Protein AF-A0A497QLQ7-F1 (afdb_monomer_lite)

Foldseek 3Di:
DPPDPCVQWDFAFPCLVVVLVLLVVLLVLLVVVLVVLVVVCVQPVDPLSVLLSQLSVLQNQLSVLCNQQSVCNVVVRTRDDSVFQSNLSSLLSNLVSLLSNVVSLCSVLVDDPVVSVVLVVLSVVLSCLSRPPLLGPIGRPDDPDPDPSVLVSLVSSLVSQLVSLVVSLVSLVVVLVVDPQPLLNQLSQLQSQLSVLSNLLSVLVVVQSVCVVVPVDPDGDPSNVSSSVSSVSNSRSNCRNVDGDPVSVVVSLVVVVVVVVVVVVVVVVVVVVVVVVVVVPPDDDPDDDDDDDDDDDDDPPFDFDWDWDADPSPRFIDTDTDGLCQQCVQPVDQPDWDWDWDDQPPGHRFIKIFTAHNVRDTDDIGGPPPPDPD

Sequence (374 aa):
MGFLNYSVYEPIEKEIPVVIILYCLIIIQVLLLTLFLIFRWRNRRVLAIRYLSWSFCSYVLAFSCFLVSALEGLVTGYKMQIYRYFMGFGYFFFILGHILFILFSKEIFSLEWKNVQIYIIIGGIVSISVVLPQNYYGVPTGSEGPDNIRFYSSLAMLIFSLFLFGRIALRTFQVYRKMTLKYARYGFLGFFIGEIAMIFVFLFILADFLYWEFNLLSGYTIFYYFAVISGIVSIGGFFLGIYVPPKLQAQEFRKLAEKMLVEEKKDEMISVQNRVESVDKKNLPLFNSRSIGLSPLPKTTGEKPAILIQCPSCLNHLYYEIPKSLIQARAQNQKDLVSIKIPVGLICNHSFLVYLDRNFSIRSYSMIDLENKG

Structure (mmCIF, N/CA/C/O backbone):
data_AF-A0A497QLQ7-F1
#
_entry.id   AF-A0A497QLQ7-F1
#
loop_
_atom_site.group_PDB
_atom_site.id
_atom_site.type_symbol
_atom_site.label_atom_id
_atom_site.label_alt_id
_atom_site.label_comp_id
_atom_site.label_asym_id
_atom_site.label_entity_id
_atom_site.label_seq_id
_atom_site.pdbx_PDB_ins_code
_atom_site.Cartn_x
_atom_site.Cartn_y
_atom_site.Cartn_z
_atom_site.occupancy
_atom_site.B_iso_or_equiv
_atom_site.auth_seq_id
_atom_site.auth_comp_id
_atom_site.auth_asym_id
_atom_site.auth_atom_id
_atom_site.pdbx_PDB_model_num
ATOM 1 N N . MET A 1 1 ? 41.266 0.210 -22.588 1.00 44.53 1 MET A N 1
ATOM 2 C CA . MET A 1 1 ? 39.821 0.276 -22.286 1.00 44.53 1 MET A CA 1
ATOM 3 C C . MET A 1 1 ? 39.089 0.001 -23.585 1.00 44.53 1 MET A C 1
ATOM 5 O O . MET A 1 1 ? 39.162 0.833 -24.477 1.00 44.53 1 MET A O 1
ATOM 9 N N . GLY A 1 2 ? 38.520 -1.196 -23.752 1.00 46.47 2 GLY A N 1
ATOM 10 C CA . GLY A 1 2 ? 37.714 -1.497 -24.936 1.00 46.47 2 GLY A CA 1
ATOM 11 C C . GLY A 1 2 ? 36.498 -0.577 -24.951 1.00 46.47 2 GLY A C 1
ATOM 12 O O . GLY A 1 2 ? 35.810 -0.470 -23.937 1.00 46.47 2 GLY A O 1
ATOM 13 N N . PHE A 1 3 ? 36.278 0.132 -26.055 1.00 52.38 3 PHE A N 1
ATOM 14 C CA . PHE A 1 3 ? 35.088 0.952 -26.233 1.00 52.38 3 PHE A CA 1
ATOM 15 C C . PHE A 1 3 ? 33.867 0.031 -26.155 1.00 52.38 3 PHE A C 1
ATOM 17 O O . PHE A 1 3 ? 33.732 -0.891 -26.958 1.00 52.38 3 PHE A O 1
ATOM 24 N N . LEU A 1 4 ? 33.012 0.241 -25.152 1.00 59.34 4 LEU A N 1
ATOM 25 C CA . LEU A 1 4 ? 31.699 -0.395 -25.095 1.00 59.34 4 LEU A CA 1
ATOM 26 C C . LEU A 1 4 ? 30.979 -0.079 -26.411 1.00 59.34 4 LEU A C 1
ATOM 28 O O . LEU A 1 4 ? 30.891 1.081 -26.809 1.00 59.34 4 LEU A O 1
ATOM 32 N N . ASN A 1 5 ? 30.521 -1.110 -27.117 1.00 66.38 5 ASN A N 1
ATOM 33 C CA . ASN A 1 5 ? 29.844 -0.941 -28.396 1.00 66.38 5 ASN A CA 1
ATOM 34 C C . ASN A 1 5 ? 28.397 -0.491 -28.119 1.00 66.38 5 ASN A C 1
ATOM 36 O O . ASN A 1 5 ? 27.495 -1.311 -27.964 1.00 66.38 5 ASN A O 1
ATOM 40 N N . TYR A 1 6 ? 28.198 0.821 -27.960 1.00 61.75 6 TYR A N 1
ATOM 41 C CA . TYR A 1 6 ? 26.916 1.430 -27.574 1.00 61.75 6 TYR A CA 1
ATOM 42 C C . TYR A 1 6 ? 25.784 1.200 -28.591 1.00 61.75 6 TYR A C 1
ATOM 44 O O . TYR A 1 6 ? 24.620 1.334 -28.235 1.00 61.75 6 TYR A O 1
ATOM 52 N N . SER A 1 7 ? 26.099 0.792 -29.825 1.00 65.00 7 SER A N 1
ATOM 53 C CA . SER A 1 7 ? 25.131 0.508 -30.899 1.00 65.00 7 SER A CA 1
ATOM 54 C C . SER A 1 7 ? 24.163 -0.648 -30.608 1.00 65.00 7 SER A C 1
ATOM 56 O O . SER A 1 7 ? 23.192 -0.838 -31.339 1.00 65.00 7 SER A O 1
ATOM 58 N N . VAL A 1 8 ? 24.419 -1.424 -29.552 1.00 76.00 8 VAL A N 1
ATOM 59 C CA . VAL A 1 8 ? 23.583 -2.560 -29.140 1.00 76.00 8 VAL A CA 1
ATOM 60 C C . VAL A 1 8 ? 22.424 -2.133 -28.230 1.00 76.00 8 VAL A C 1
ATOM 62 O O . VAL A 1 8 ? 21.459 -2.882 -28.105 1.00 76.00 8 VAL A O 1
ATOM 65 N N . TYR A 1 9 ? 22.497 -0.949 -27.609 1.00 79.75 9 TYR A N 1
ATOM 66 C CA . TYR A 1 9 ? 21.553 -0.519 -26.576 1.00 79.75 9 TYR A CA 1
ATOM 67 C C . TYR A 1 9 ? 20.511 0.474 -27.089 1.00 79.75 9 TYR A C 1
ATOM 69 O O . TYR A 1 9 ? 20.787 1.337 -27.922 1.00 79.75 9 TYR A O 1
ATOM 77 N N . GLU A 1 10 ? 19.307 0.384 -26.527 1.00 82.38 10 GLU A N 1
ATOM 78 C CA . GLU A 1 10 ? 18.211 1.304 -26.818 1.00 82.38 10 GLU A CA 1
ATOM 79 C C . GLU A 1 10 ? 18.478 2.692 -26.198 1.00 82.38 10 GLU A C 1
ATOM 81 O O . GLU A 1 10 ? 18.845 2.767 -25.016 1.00 82.38 10 GLU A O 1
ATOM 86 N N . PRO A 1 11 ? 18.308 3.791 -26.958 1.00 87.19 11 PRO A N 1
ATOM 87 C CA . PRO A 1 11 ? 18.473 5.138 -26.429 1.00 87.19 11 PRO A CA 1
ATOM 88 C C . PRO A 1 11 ? 17.396 5.459 -25.391 1.00 87.19 11 PRO A C 1
ATOM 90 O O . PRO A 1 11 ? 16.276 4.946 -25.432 1.00 87.19 11 PRO A O 1
ATOM 93 N N . ILE A 1 12 ? 17.747 6.331 -24.455 1.00 89.69 12 ILE A N 1
ATOM 94 C CA . ILE A 1 12 ? 16.846 6.756 -23.392 1.00 89.69 12 ILE A CA 1
ATOM 95 C C . ILE A 1 12 ? 15.821 7.792 -23.886 1.00 89.69 12 ILE A C 1
ATOM 97 O O . ILE A 1 12 ? 16.112 8.606 -24.766 1.00 89.69 12 ILE A O 1
ATOM 101 N N . GLU A 1 13 ? 14.619 7.788 -23.311 1.00 89.88 13 GLU A N 1
ATOM 102 C CA . GLU A 1 13 ? 13.568 8.753 -23.638 1.00 89.88 13 GLU A CA 1
ATOM 103 C C . GLU A 1 13 ? 13.927 10.186 -23.198 1.00 89.88 13 GLU A C 1
ATOM 105 O O . GLU A 1 13 ? 14.600 10.409 -22.187 1.00 89.88 13 GLU A O 1
ATOM 110 N N . LYS A 1 14 ? 13.432 11.197 -23.925 1.00 92.19 14 LYS A N 1
ATOM 111 C CA . LYS A 1 14 ? 13.738 12.614 -23.639 1.00 92.19 14 LYS A CA 1
ATOM 112 C C . LYS A 1 14 ? 13.127 13.097 -22.322 1.00 92.19 14 LYS A C 1
ATOM 114 O O . LYS A 1 14 ? 13.610 14.059 -21.732 1.00 92.19 14 LYS A O 1
ATOM 119 N N . GLU A 1 15 ? 12.076 12.435 -21.851 1.00 93.56 15 GLU A N 1
ATOM 120 C CA . GLU A 1 15 ? 11.290 12.815 -20.678 1.00 93.56 15 GLU A CA 1
ATOM 121 C C . GLU A 1 15 ? 11.879 12.291 -19.353 1.00 93.56 15 GLU A C 1
ATOM 123 O O . GLU A 1 15 ? 11.390 12.642 -18.275 1.00 93.56 15 GLU A O 1
ATOM 128 N N . ILE A 1 16 ? 12.957 11.498 -19.395 1.00 93.38 16 ILE A N 1
ATOM 129 C CA . ILE A 1 16 ? 13.604 10.908 -18.208 1.00 93.38 16 ILE A CA 1
ATOM 130 C C . ILE A 1 16 ? 13.963 11.913 -17.105 1.00 93.38 16 ILE A C 1
ATOM 132 O O . ILE A 1 16 ? 13.715 11.594 -15.938 1.00 93.38 16 ILE A O 1
ATOM 136 N N . PRO A 1 17 ? 14.476 13.128 -17.392 1.00 96.00 17 PRO A N 1
ATOM 137 C CA . PRO A 1 17 ? 14.731 14.116 -16.344 1.00 96.00 17 PRO A CA 1
ATOM 138 C C . PRO A 1 17 ? 13.483 14.446 -15.514 1.00 96.00 17 PRO A C 1
ATOM 140 O O . PRO A 1 17 ? 13.565 14.583 -14.294 1.00 96.00 17 PRO A O 1
ATOM 143 N N . VAL A 1 18 ? 12.311 14.519 -16.155 1.00 95.19 18 VAL A N 1
ATOM 144 C CA . VAL A 1 18 ? 11.037 14.777 -15.469 1.00 95.19 18 VAL A CA 1
ATOM 145 C C . VAL A 1 18 ? 10.644 13.566 -14.626 1.00 95.19 18 VAL A C 1
ATOM 147 O O . VAL A 1 18 ? 10.274 13.721 -13.464 1.00 95.19 18 VAL A O 1
ATOM 150 N N . VAL A 1 19 ? 10.785 12.355 -15.170 1.00 94.44 19 VAL A N 1
ATOM 151 C CA . VAL A 1 19 ? 10.499 11.098 -14.459 1.00 94.44 19 VAL A CA 1
ATOM 152 C C . VAL A 1 19 ? 11.346 10.957 -13.189 1.00 94.44 19 VAL A C 1
ATOM 154 O O . VAL A 1 19 ? 10.814 10.589 -12.143 1.00 94.44 19 VAL A O 1
ATOM 157 N N . ILE A 1 20 ? 12.629 11.323 -13.238 1.00 96.88 20 ILE A N 1
ATOM 158 C CA . ILE A 1 20 ? 13.532 11.322 -12.075 1.00 96.88 20 ILE A CA 1
ATOM 159 C C . ILE A 1 20 ? 13.014 12.246 -10.967 1.00 96.88 20 ILE A C 1
ATOM 161 O O . ILE A 1 20 ? 12.950 11.836 -9.807 1.00 96.88 20 ILE A O 1
ATOM 165 N N . ILE A 1 21 ? 12.599 13.471 -11.310 1.00 97.44 21 ILE A N 1
ATOM 166 C CA . ILE A 1 21 ? 12.037 14.424 -10.338 1.00 97.44 21 ILE A CA 1
ATOM 167 C C . ILE A 1 21 ? 10.778 13.839 -9.684 1.00 97.44 21 ILE A C 1
ATOM 169 O O . ILE A 1 21 ? 10.620 13.914 -8.462 1.00 97.44 21 ILE A O 1
ATOM 173 N N . LEU A 1 22 ? 9.904 13.217 -10.480 1.00 96.19 22 LEU A N 1
ATOM 174 C CA . LEU A 1 22 ? 8.683 12.585 -9.981 1.00 96.19 22 LEU A CA 1
ATOM 175 C C . LEU A 1 22 ? 8.989 11.396 -9.058 1.00 96.19 22 LEU A C 1
ATOM 177 O O . LEU A 1 22 ? 8.372 11.285 -7.999 1.00 96.19 22 LEU A O 1
ATOM 181 N N . TYR A 1 23 ? 9.973 10.553 -9.387 1.00 96.56 23 TYR A N 1
ATOM 182 C CA . TYR A 1 23 ? 10.402 9.471 -8.497 1.00 96.56 23 TYR A CA 1
ATOM 183 C C . TYR A 1 23 ? 10.969 9.991 -7.181 1.00 96.56 23 TYR A C 1
ATOM 185 O O . TYR A 1 23 ? 10.574 9.492 -6.129 1.00 96.56 23 TYR A O 1
ATOM 193 N N . CYS A 1 24 ? 11.817 11.021 -7.199 1.00 97.75 24 CYS A N 1
ATOM 194 C CA . CYS A 1 24 ? 12.311 11.646 -5.971 1.00 97.75 24 CYS A CA 1
ATOM 195 C C . CYS A 1 24 ? 11.158 12.142 -5.085 1.00 97.75 24 CYS A C 1
ATOM 197 O O . CYS A 1 24 ? 11.140 11.876 -3.882 1.00 97.75 24 CYS A O 1
ATOM 199 N N . LEU A 1 25 ? 10.164 12.810 -5.679 1.00 97.19 25 LEU A N 1
ATOM 200 C CA . LEU A 1 25 ? 8.988 13.297 -4.960 1.00 97.19 25 LEU A CA 1
ATOM 201 C C . LEU A 1 25 ? 8.187 12.145 -4.328 1.00 97.19 25 LEU A C 1
ATOM 203 O O . LEU A 1 25 ? 7.841 12.218 -3.147 1.00 97.19 25 LEU A O 1
ATOM 207 N N . ILE A 1 26 ? 7.917 11.080 -5.090 1.00 97.06 26 ILE A N 1
ATOM 208 C CA . ILE A 1 26 ? 7.196 9.899 -4.598 1.00 97.06 26 ILE A CA 1
ATOM 209 C C . ILE A 1 26 ? 7.988 9.221 -3.474 1.00 97.06 26 ILE A C 1
ATOM 211 O O . ILE A 1 26 ? 7.421 8.954 -2.417 1.00 97.06 26 ILE A O 1
ATOM 215 N N . ILE A 1 27 ? 9.294 8.994 -3.650 1.00 98.06 27 ILE A N 1
ATOM 216 C CA . ILE A 1 27 ? 10.158 8.363 -2.639 1.00 98.06 27 ILE A CA 1
ATOM 217 C C . ILE A 1 27 ? 10.101 9.138 -1.326 1.00 98.06 27 ILE A C 1
ATOM 219 O O . ILE A 1 27 ? 9.895 8.526 -0.282 1.00 98.06 27 ILE A O 1
ATOM 223 N N . ILE A 1 28 ? 10.225 10.469 -1.362 1.00 97.81 28 ILE A N 1
ATOM 224 C CA . ILE A 1 28 ? 10.156 11.305 -0.156 1.00 97.81 28 ILE A CA 1
ATOM 225 C C . ILE A 1 28 ? 8.812 11.111 0.557 1.00 97.81 28 ILE A C 1
ATOM 227 O O . ILE A 1 28 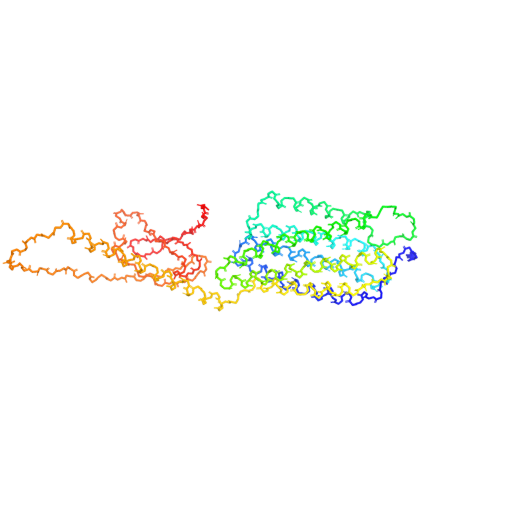? 8.782 10.882 1.767 1.00 97.81 28 ILE A O 1
ATOM 231 N N . GLN A 1 29 ? 7.695 11.152 -0.173 1.00 97.25 29 GLN A N 1
ATOM 232 C CA . GLN A 1 29 ? 6.363 10.999 0.419 1.00 97.25 29 GLN A CA 1
ATOM 233 C C . GLN A 1 29 ? 6.143 9.600 1.015 1.00 97.25 29 GLN A C 1
ATOM 235 O O . GLN A 1 29 ? 5.690 9.473 2.157 1.00 97.25 29 GLN A O 1
ATOM 240 N N . VAL A 1 30 ? 6.501 8.546 0.275 1.00 98.00 30 VAL A N 1
ATOM 241 C CA . VAL A 1 30 ? 6.388 7.151 0.728 1.00 98.00 30 VAL A CA 1
ATOM 242 C C . VAL A 1 30 ? 7.310 6.904 1.926 1.00 98.00 30 VAL A C 1
ATOM 244 O O . VAL A 1 30 ? 6.905 6.242 2.884 1.00 98.00 30 VAL A O 1
ATOM 247 N N . LEU A 1 31 ? 8.515 7.481 1.940 1.00 98.19 31 LEU A N 1
ATOM 248 C CA . LEU A 1 31 ? 9.458 7.380 3.053 1.00 98.19 31 LEU A CA 1
ATOM 249 C C . LEU A 1 31 ? 8.912 8.038 4.325 1.00 98.19 31 LEU A C 1
ATOM 251 O O . LEU A 1 31 ? 8.941 7.418 5.388 1.00 98.19 31 LEU A O 1
ATOM 255 N N . LEU A 1 32 ? 8.362 9.252 4.228 1.00 97.56 32 LEU A N 1
ATOM 256 C CA . LEU A 1 32 ? 7.744 9.938 5.367 1.00 97.56 32 LEU A CA 1
ATOM 257 C C . LEU A 1 32 ? 6.592 9.116 5.963 1.00 97.56 32 LEU A C 1
ATOM 259 O O . LEU A 1 32 ? 6.523 8.937 7.183 1.00 97.56 32 LEU A O 1
ATOM 263 N N . LEU A 1 33 ? 5.726 8.557 5.112 1.00 97.12 33 LEU A N 1
ATOM 264 C CA . LEU A 1 33 ? 4.643 7.675 5.549 1.00 97.12 33 LEU A CA 1
ATOM 265 C C . LEU A 1 33 ? 5.179 6.381 6.188 1.00 97.12 33 LEU A C 1
ATOM 267 O O . LEU A 1 33 ? 4.674 5.955 7.229 1.00 97.12 33 LEU A O 1
ATOM 271 N N . THR A 1 34 ? 6.238 5.794 5.625 1.00 98.19 34 THR A N 1
ATOM 272 C CA . THR A 1 34 ? 6.910 4.602 6.170 1.00 98.19 34 THR A CA 1
ATOM 273 C C . THR A 1 34 ? 7.461 4.864 7.571 1.00 98.19 34 THR A C 1
ATOM 275 O O . THR A 1 34 ? 7.188 4.100 8.497 1.00 98.19 34 THR A O 1
ATOM 278 N N . LEU A 1 35 ? 8.192 5.966 7.766 1.00 97.94 35 LEU A N 1
ATOM 279 C CA . LEU A 1 35 ? 8.756 6.341 9.067 1.00 97.94 35 LEU A CA 1
ATOM 280 C C . LEU A 1 35 ? 7.658 6.580 10.110 1.00 97.94 35 LEU A C 1
ATOM 282 O O . LEU A 1 35 ? 7.753 6.094 11.241 1.00 97.94 35 LEU A O 1
ATOM 286 N N . PHE A 1 36 ? 6.582 7.266 9.717 1.00 97.06 36 PHE A N 1
ATOM 287 C CA . PHE A 1 36 ? 5.415 7.473 10.570 1.00 97.06 36 PHE A CA 1
ATOM 288 C C . PHE A 1 36 ? 4.776 6.145 11.008 1.00 97.06 36 PHE A C 1
ATOM 290 O O . PHE A 1 36 ? 4.466 5.951 12.189 1.00 97.06 36 PHE A O 1
ATOM 297 N N . LEU A 1 37 ? 4.616 5.203 10.076 1.00 96.69 37 LEU A N 1
ATOM 298 C CA . LEU A 1 37 ? 4.075 3.871 10.336 1.00 96.69 37 LEU A CA 1
ATOM 299 C C . LEU A 1 37 ? 4.980 3.034 11.250 1.00 96.69 37 LEU A C 1
ATOM 301 O O . LEU A 1 37 ? 4.483 2.421 12.199 1.00 96.69 37 LEU A O 1
ATOM 305 N N . ILE A 1 38 ? 6.300 3.069 11.045 1.00 97.88 38 ILE A N 1
ATOM 306 C CA . ILE A 1 38 ? 7.281 2.383 11.900 1.00 97.88 38 ILE A CA 1
ATOM 307 C C . ILE A 1 38 ? 7.231 2.929 13.329 1.00 97.88 38 ILE A C 1
ATOM 309 O O . ILE A 1 38 ? 7.158 2.147 14.280 1.00 97.88 38 ILE A O 1
ATOM 313 N N . PHE A 1 39 ? 7.207 4.254 13.503 1.00 96.94 39 PHE A N 1
ATOM 314 C CA . PHE A 1 39 ? 7.094 4.871 14.827 1.00 96.94 39 PHE A CA 1
ATOM 315 C C . PHE A 1 39 ? 5.793 4.457 15.527 1.00 96.94 39 PHE A C 1
ATOM 317 O O . PHE A 1 39 ? 5.782 4.069 16.699 1.00 96.94 39 PHE A O 1
ATOM 324 N N . ARG A 1 40 ? 4.680 4.460 14.788 1.00 93.38 40 ARG A N 1
ATOM 325 C CA . ARG A 1 40 ? 3.380 4.038 15.314 1.00 93.38 40 ARG A CA 1
ATOM 326 C C . ARG A 1 40 ? 3.356 2.555 15.681 1.00 93.38 40 ARG A C 1
ATOM 328 O O . ARG A 1 40 ? 2.771 2.199 16.706 1.00 93.38 40 ARG A O 1
ATOM 335 N N . TRP A 1 41 ? 3.986 1.700 14.878 1.00 96.06 41 TRP A N 1
ATOM 336 C CA . TRP A 1 41 ? 4.139 0.282 15.185 1.00 96.06 41 TRP A CA 1
ATOM 337 C C . TRP A 1 41 ? 4.971 0.076 16.450 1.00 96.06 41 TRP A C 1
ATOM 339 O O . TRP A 1 41 ? 4.531 -0.655 17.333 1.00 96.06 41 TRP A O 1
ATOM 349 N N . ARG A 1 42 ? 6.107 0.770 16.597 1.00 96.88 42 ARG A N 1
ATOM 350 C CA . ARG A 1 42 ? 6.956 0.685 17.796 1.00 96.88 42 ARG A CA 1
ATOM 351 C C . ARG A 1 42 ? 6.176 0.991 19.078 1.00 96.88 42 ARG A C 1
ATOM 353 O O . ARG A 1 42 ? 6.358 0.296 20.074 1.00 96.88 42 ARG A O 1
ATOM 360 N N . ASN A 1 43 ? 5.277 1.975 19.029 1.00 91.56 43 ASN A N 1
ATOM 361 C CA . ASN A 1 43 ? 4.478 2.383 20.185 1.00 91.56 43 ASN A CA 1
ATOM 362 C C . ASN A 1 43 ? 3.316 1.432 20.499 1.00 91.56 43 ASN A C 1
ATOM 364 O O . ASN A 1 43 ? 2.973 1.260 21.662 1.00 91.56 43 ASN A O 1
ATOM 368 N N . ARG A 1 44 ? 2.674 0.842 19.481 1.00 88.31 44 ARG A N 1
ATOM 369 C CA . ARG A 1 44 ? 1.443 0.047 19.668 1.00 88.31 44 ARG A CA 1
ATOM 370 C C . ARG A 1 44 ? 1.649 -1.464 19.608 1.00 88.31 44 ARG A C 1
ATOM 372 O O . ARG A 1 44 ? 0.782 -2.199 20.053 1.00 88.31 44 ARG A O 1
ATOM 379 N N . ARG A 1 45 ? 2.742 -1.926 18.994 1.00 93.25 45 ARG A N 1
ATOM 380 C CA . ARG A 1 45 ? 3.074 -3.339 18.726 1.00 93.25 45 ARG A CA 1
ATOM 381 C C . ARG A 1 45 ? 1.961 -4.154 18.043 1.00 93.25 45 ARG A C 1
ATOM 383 O O . ARG A 1 45 ? 1.949 -5.375 18.125 1.00 93.25 45 ARG A O 1
ATOM 390 N N . VAL A 1 46 ? 1.065 -3.494 17.304 1.00 93.75 46 VAL A N 1
ATOM 391 C CA . VAL A 1 46 ? -0.027 -4.151 16.566 1.00 93.75 46 VAL A CA 1
ATOM 392 C C . VAL A 1 46 ? 0.500 -4.770 15.272 1.00 93.75 46 VAL A C 1
ATOM 394 O O . VAL A 1 46 ? 1.138 -4.085 14.467 1.00 93.75 46 VAL A O 1
ATOM 397 N N . LEU A 1 47 ? 0.184 -6.049 15.052 1.00 95.75 47 LEU A N 1
ATOM 398 C CA . LEU A 1 47 ? 0.650 -6.835 13.907 1.00 95.75 47 LEU A CA 1
ATOM 399 C C . LEU A 1 47 ? 0.244 -6.233 12.553 1.00 95.75 47 LEU A C 1
ATOM 401 O O . LEU A 1 47 ? 1.083 -6.128 11.661 1.00 95.75 47 LEU A O 1
ATOM 405 N N . ALA A 1 48 ? -0.995 -5.751 12.420 1.00 96.00 48 ALA A N 1
ATOM 406 C CA . ALA A 1 48 ? -1.465 -5.087 11.204 1.00 96.00 48 ALA A CA 1
ATOM 407 C C . ALA A 1 48 ? -0.566 -3.900 10.807 1.00 96.00 48 ALA A C 1
ATOM 409 O O . ALA A 1 48 ? -0.113 -3.807 9.669 1.00 96.00 48 ALA A O 1
ATOM 410 N N . ILE A 1 49 ? -0.227 -3.025 11.762 1.00 96.25 49 ILE A N 1
ATOM 411 C CA . ILE A 1 49 ? 0.626 -1.856 11.490 1.00 96.25 49 ILE A CA 1
ATOM 412 C C . ILE A 1 49 ? 2.023 -2.308 11.050 1.00 96.25 49 ILE A C 1
ATOM 414 O O . ILE A 1 49 ? 2.612 -1.668 10.190 1.00 96.25 49 ILE A O 1
ATOM 418 N N . ARG A 1 50 ? 2.536 -3.433 11.568 1.00 97.75 50 ARG A N 1
ATOM 419 C CA . ARG A 1 50 ? 3.815 -4.004 11.119 1.00 97.75 50 ARG A CA 1
ATOM 420 C C . ARG A 1 50 ? 3.788 -4.374 9.638 1.00 97.75 50 ARG A C 1
ATOM 422 O O . ARG A 1 50 ? 4.685 -3.967 8.907 1.00 97.75 50 ARG A O 1
ATOM 429 N N . TYR A 1 51 ? 2.765 -5.113 9.200 1.00 98.25 51 TYR A N 1
ATOM 430 C CA . TYR A 1 51 ? 2.620 -5.496 7.792 1.00 98.25 51 TYR A CA 1
ATOM 431 C C . TYR A 1 51 ? 2.470 -4.276 6.884 1.00 98.25 51 TYR A C 1
ATOM 433 O O . TYR A 1 51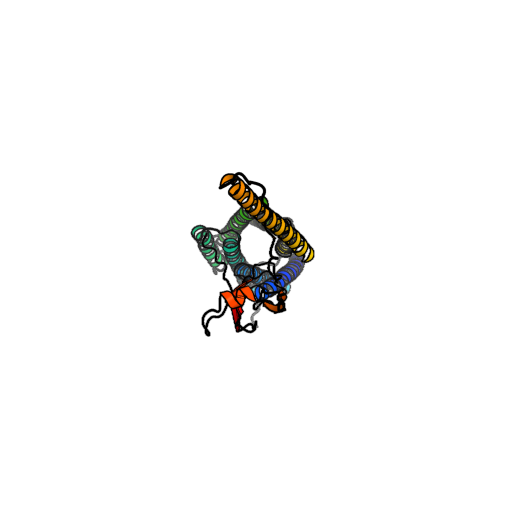 ? 3.108 -4.216 5.836 1.00 98.25 51 TYR A O 1
ATOM 441 N N . LEU A 1 52 ? 1.709 -3.271 7.323 1.00 97.69 52 LEU A N 1
ATOM 442 C CA . LEU A 1 52 ? 1.558 -2.018 6.590 1.00 97.69 52 LEU A CA 1
ATOM 443 C C . LEU A 1 52 ? 2.893 -1.263 6.471 1.00 97.69 52 LEU A C 1
ATOM 445 O O . LEU A 1 52 ? 3.270 -0.864 5.376 1.00 97.69 52 LEU A O 1
ATOM 449 N N . SER A 1 53 ? 3.652 -1.130 7.564 1.00 98.06 53 SER A N 1
ATOM 450 C CA . SER A 1 53 ? 4.991 -0.521 7.550 1.00 98.06 53 SER A CA 1
ATOM 451 C C . SER A 1 53 ? 5.941 -1.236 6.590 1.00 98.06 53 SER A C 1
ATOM 453 O O . SER A 1 53 ? 6.670 -0.585 5.848 1.00 98.06 53 SER A O 1
ATOM 455 N N . TRP A 1 54 ? 5.945 -2.573 6.594 1.00 98.50 54 TRP A N 1
ATOM 456 C CA . TRP A 1 54 ? 6.790 -3.356 5.691 1.00 98.50 54 TRP A CA 1
ATOM 457 C C . TRP A 1 54 ? 6.348 -3.237 4.234 1.00 98.50 54 TRP A C 1
ATOM 459 O O . TRP A 1 54 ? 7.205 -3.163 3.360 1.00 98.50 54 TRP A O 1
ATOM 469 N N . SER A 1 55 ? 5.042 -3.156 3.970 1.00 98.25 55 SER A N 1
ATOM 470 C CA . SER A 1 55 ? 4.510 -2.898 2.629 1.00 98.25 55 SER A CA 1
ATOM 471 C C . SER A 1 55 ? 5.032 -1.566 2.076 1.00 98.25 55 SER A C 1
ATOM 473 O O . SER A 1 55 ? 5.640 -1.542 1.008 1.00 98.25 55 SER A O 1
ATOM 475 N N . PHE A 1 56 ? 4.920 -0.480 2.850 1.00 98.19 56 PHE A N 1
ATOM 476 C CA . PHE A 1 56 ? 5.435 0.832 2.448 1.00 98.19 56 PHE A CA 1
ATOM 477 C C . PHE A 1 56 ? 6.964 0.881 2.341 1.00 98.19 56 PHE A C 1
ATOM 479 O O . PHE A 1 56 ? 7.482 1.480 1.403 1.00 98.19 56 PHE A O 1
ATOM 486 N N . CYS A 1 57 ? 7.691 0.184 3.220 1.00 98.50 57 CYS A N 1
ATOM 487 C CA . CYS A 1 57 ? 9.139 0.008 3.084 1.00 98.50 57 CYS A CA 1
ATOM 488 C C . CYS A 1 57 ? 9.501 -0.667 1.748 1.00 98.50 57 CYS A C 1
ATOM 490 O O . CYS A 1 57 ? 10.403 -0.216 1.046 1.00 98.50 57 CYS A O 1
ATOM 492 N N . SER A 1 58 ? 8.744 -1.696 1.353 1.00 98.50 58 SER A N 1
ATOM 493 C CA . SER A 1 58 ? 8.908 -2.365 0.060 1.00 98.50 58 SER A CA 1
ATOM 494 C C . SER A 1 58 ? 8.662 -1.407 -1.110 1.00 98.50 58 SER A C 1
ATOM 496 O O . SER A 1 58 ? 9.425 -1.415 -2.071 1.00 98.50 58 SER A O 1
ATOM 498 N N . TYR A 1 59 ? 7.668 -0.515 -1.018 1.00 98.44 59 TYR A N 1
ATOM 499 C CA . TYR A 1 59 ? 7.457 0.518 -2.038 1.00 98.44 59 TYR A CA 1
ATOM 500 C C . TYR A 1 59 ? 8.601 1.542 -2.097 1.00 98.44 59 TYR A C 1
ATOM 502 O O . TYR A 1 59 ? 8.993 1.925 -3.196 1.00 98.44 59 TYR A O 1
ATOM 510 N N . VAL A 1 60 ? 9.192 1.952 -0.964 1.00 98.50 60 VAL A N 1
ATOM 511 C CA . VAL A 1 60 ? 10.397 2.813 -0.971 1.00 98.50 60 VAL A CA 1
ATOM 512 C C . VAL A 1 60 ? 11.536 2.140 -1.737 1.00 98.50 60 VAL A C 1
ATOM 514 O O . VAL A 1 60 ? 12.178 2.787 -2.565 1.00 98.50 60 VAL A O 1
ATOM 517 N N . LEU A 1 61 ? 11.770 0.846 -1.494 1.00 98.44 61 LEU A N 1
ATOM 518 C CA . LEU A 1 61 ? 12.791 0.074 -2.208 1.00 98.44 61 LEU A CA 1
ATOM 519 C C . LEU A 1 61 ? 12.469 -0.031 -3.703 1.00 98.44 61 LEU A C 1
ATOM 521 O O . LEU A 1 61 ? 13.344 0.227 -4.523 1.00 98.44 61 LEU A O 1
ATOM 525 N N . ALA A 1 62 ? 11.212 -0.313 -4.056 1.00 98.19 62 ALA A N 1
ATOM 526 C CA . ALA A 1 62 ? 10.762 -0.384 -5.444 1.00 98.19 62 ALA A CA 1
ATOM 527 C C . ALA A 1 62 ? 11.035 0.922 -6.208 1.00 98.19 62 ALA A C 1
ATOM 529 O O . ALA A 1 62 ? 11.694 0.910 -7.247 1.00 98.19 62 ALA A O 1
ATOM 530 N N . PHE A 1 63 ? 10.600 2.064 -5.663 1.00 98.00 63 PHE A N 1
ATOM 531 C CA . PHE A 1 63 ? 10.830 3.363 -6.297 1.00 98.00 63 PHE A CA 1
ATOM 532 C C . PHE A 1 63 ? 12.309 3.756 -6.321 1.00 98.00 63 PHE A C 1
ATOM 534 O O . PHE A 1 63 ? 12.756 4.359 -7.293 1.00 98.00 63 PHE A O 1
ATOM 541 N N . SER A 1 64 ? 13.089 3.376 -5.306 1.00 98.25 64 SER A N 1
ATOM 542 C CA . SER A 1 64 ? 14.545 3.570 -5.322 1.00 98.25 64 SER A CA 1
ATOM 543 C C . SER A 1 64 ? 15.197 2.790 -6.464 1.00 98.25 64 SER A C 1
ATOM 545 O O . SER A 1 64 ? 16.075 3.319 -7.140 1.00 98.25 64 SER A O 1
ATOM 547 N N . CYS A 1 65 ? 14.739 1.565 -6.738 1.00 97.94 65 CYS A N 1
ATOM 548 C CA . CYS A 1 65 ? 15.231 0.786 -7.867 1.00 97.94 65 CYS A CA 1
ATOM 549 C C . CYS A 1 65 ? 14.871 1.421 -9.221 1.00 97.94 65 CYS A C 1
ATOM 551 O O . CYS A 1 65 ? 15.733 1.532 -10.098 1.00 97.94 65 CYS A O 1
ATOM 553 N N . PHE A 1 66 ? 13.639 1.911 -9.382 1.00 97.12 66 PHE A N 1
ATOM 554 C CA . PHE A 1 66 ? 13.244 2.647 -10.588 1.00 97.12 66 PHE A CA 1
ATOM 555 C C . PHE A 1 66 ? 14.046 3.943 -10.770 1.00 97.12 66 PHE A C 1
ATOM 557 O O . PHE A 1 66 ? 14.465 4.253 -11.884 1.00 97.12 66 PHE A O 1
ATOM 564 N N . LEU A 1 67 ? 14.337 4.663 -9.681 1.00 97.62 67 LEU A N 1
ATOM 565 C CA . LEU A 1 67 ? 15.171 5.864 -9.711 1.00 97.62 67 LEU A CA 1
ATOM 566 C C . LEU A 1 67 ? 16.608 5.553 -10.149 1.00 97.62 67 LEU A C 1
ATOM 568 O O . LEU A 1 67 ? 17.128 6.237 -11.024 1.00 97.62 67 LEU A O 1
ATOM 572 N N . VAL A 1 68 ? 17.240 4.519 -9.582 1.00 97.88 68 VAL A N 1
ATOM 573 C CA . VAL A 1 68 ? 18.595 4.090 -9.984 1.00 97.88 68 VAL A CA 1
ATOM 574 C C . VAL A 1 68 ? 18.632 3.722 -11.468 1.00 97.88 68 VAL A C 1
ATOM 576 O O . VAL A 1 68 ? 19.550 4.131 -12.175 1.00 97.88 68 VAL A O 1
ATOM 579 N N . SER A 1 69 ? 17.602 3.024 -11.952 1.00 95.69 69 SER A N 1
ATOM 580 C CA . SER A 1 69 ? 17.462 2.678 -13.372 1.00 95.69 69 SER A CA 1
ATOM 581 C C . SER A 1 69 ? 17.394 3.935 -14.246 1.00 95.69 69 SER A C 1
ATOM 583 O O . SER A 1 69 ? 18.157 4.080 -15.198 1.00 95.69 69 SER A O 1
ATOM 585 N N . ALA A 1 70 ? 16.526 4.889 -13.895 1.00 95.56 70 ALA A N 1
ATOM 586 C CA . ALA A 1 70 ? 16.376 6.140 -14.636 1.00 95.56 70 ALA A CA 1
ATOM 587 C C . ALA A 1 70 ? 17.656 6.997 -14.621 1.00 95.56 70 ALA A C 1
ATOM 589 O O . ALA A 1 70 ? 17.992 7.616 -15.630 1.00 95.56 70 ALA A O 1
ATOM 590 N N . LEU A 1 71 ? 18.392 7.012 -13.503 1.00 97.31 71 LEU A N 1
ATOM 591 C CA . LEU A 1 71 ? 19.665 7.725 -13.381 1.00 97.31 71 LEU A CA 1
ATOM 592 C C . LEU A 1 71 ? 20.752 7.139 -14.288 1.00 97.31 71 LEU A C 1
ATOM 594 O O . LEU A 1 71 ? 21.481 7.909 -14.908 1.00 97.31 71 LEU A O 1
ATOM 598 N N . GLU A 1 72 ? 20.853 5.811 -14.416 1.00 95.31 72 GLU A N 1
ATOM 599 C CA . GLU A 1 72 ? 21.776 5.205 -15.388 1.00 95.31 72 GLU A CA 1
ATOM 600 C C . GLU A 1 72 ? 21.413 5.630 -16.815 1.00 95.31 72 GLU A C 1
ATOM 602 O O . GLU A 1 72 ? 22.289 6.052 -17.573 1.00 95.31 72 GLU A O 1
ATOM 607 N N . GLY A 1 73 ? 20.121 5.589 -17.154 1.00 93.75 73 GLY A N 1
ATOM 608 C CA . GLY A 1 73 ? 19.622 6.051 -18.447 1.00 93.75 73 GLY A CA 1
ATOM 609 C C . GLY A 1 73 ? 19.991 7.508 -18.731 1.00 93.75 73 GLY A C 1
ATOM 610 O O . GLY A 1 73 ? 20.457 7.820 -19.822 1.00 93.75 73 GLY A O 1
ATOM 611 N N . LEU A 1 74 ? 19.862 8.392 -17.736 1.00 95.81 74 LEU A N 1
ATOM 612 C CA . LEU A 1 74 ? 20.239 9.802 -17.859 1.00 95.81 74 LEU A CA 1
ATOM 613 C C . LEU A 1 74 ? 21.748 9.997 -18.072 1.00 95.81 74 LEU A C 1
ATOM 615 O O . LEU A 1 74 ? 22.146 10.812 -18.899 1.00 95.81 74 LEU A O 1
ATOM 619 N N . VAL A 1 75 ? 22.585 9.283 -17.312 1.00 96.50 75 VAL A N 1
ATOM 620 C CA . VAL A 1 75 ? 24.050 9.437 -17.356 1.00 96.50 75 VAL A CA 1
ATOM 621 C C . VAL A 1 75 ? 24.632 8.864 -18.644 1.00 96.50 75 VAL A C 1
ATOM 623 O O . VAL A 1 75 ? 25.534 9.455 -19.233 1.00 96.50 75 VAL A O 1
ATOM 626 N N . THR A 1 76 ? 24.142 7.701 -19.067 1.00 93.88 76 THR A N 1
ATOM 627 C CA . THR A 1 76 ? 24.695 6.982 -20.221 1.00 93.88 76 THR A CA 1
ATOM 628 C C . THR A 1 76 ? 24.026 7.372 -21.535 1.00 93.88 76 THR A C 1
ATOM 630 O O . THR A 1 76 ? 24.645 7.234 -22.585 1.00 93.88 76 THR A O 1
ATOM 633 N N . GLY A 1 77 ? 22.782 7.856 -21.493 1.00 93.69 77 GLY A N 1
ATOM 634 C CA . GLY A 1 77 ? 21.942 8.077 -22.671 1.00 93.69 77 GLY A CA 1
ATOM 635 C C . GLY A 1 77 ? 21.287 6.803 -23.218 1.00 93.69 77 GLY A C 1
ATOM 636 O O . GLY A 1 77 ? 20.589 6.879 -24.228 1.00 93.69 77 GLY A O 1
ATOM 637 N N . TYR A 1 78 ? 21.487 5.648 -22.573 1.00 92.06 78 TYR A N 1
ATOM 638 C CA . TYR A 1 78 ? 21.033 4.339 -23.049 1.00 92.06 78 TYR A CA 1
ATOM 639 C C . TYR A 1 78 ? 20.483 3.471 -21.907 1.00 92.06 78 TYR A C 1
ATOM 641 O O . TYR A 1 78 ? 20.871 3.609 -20.748 1.00 92.06 78 TYR A O 1
ATOM 649 N N . LYS A 1 79 ? 19.599 2.524 -22.230 1.00 90.38 79 LYS A N 1
ATOM 650 C CA . LYS A 1 79 ? 19.067 1.534 -21.276 1.00 90.38 79 LYS A CA 1
ATOM 651 C C . LYS A 1 79 ? 20.058 0.378 -21.107 1.00 90.38 79 LYS A C 1
ATOM 653 O O . LYS A 1 79 ? 20.027 -0.593 -21.859 1.00 90.38 79 LYS A O 1
ATOM 658 N N . MET A 1 80 ? 20.966 0.513 -20.146 1.00 89.94 80 MET A N 1
ATOM 659 C CA . MET A 1 80 ? 22.093 -0.400 -19.921 1.00 89.94 80 MET A CA 1
ATOM 660 C C . MET A 1 80 ? 21.746 -1.521 -18.916 1.00 89.94 80 MET A C 1
ATOM 662 O O . MET A 1 80 ? 20.582 -1.798 -18.618 1.00 89.94 80 MET A O 1
ATOM 666 N N . GLN A 1 81 ? 22.756 -2.253 -18.433 1.00 88.88 81 GLN A N 1
ATOM 667 C CA . GLN A 1 81 ? 22.538 -3.428 -17.581 1.00 88.88 81 GLN A CA 1
ATOM 668 C C . GLN A 1 81 ? 21.978 -3.070 -16.195 1.00 88.88 81 GLN A C 1
ATOM 670 O O . GLN A 1 81 ? 21.178 -3.846 -15.669 1.00 88.88 81 GLN A O 1
ATOM 675 N N . ILE A 1 82 ? 22.351 -1.931 -15.589 1.00 92.56 82 ILE A N 1
ATOM 676 C CA . ILE A 1 82 ? 21.813 -1.560 -14.267 1.00 92.56 82 ILE A CA 1
ATOM 677 C C . ILE A 1 82 ? 20.315 -1.286 -14.398 1.00 92.56 82 ILE A C 1
ATOM 679 O O . ILE A 1 82 ? 19.543 -1.822 -13.607 1.00 92.56 82 ILE A O 1
ATOM 683 N N . TYR A 1 83 ? 19.899 -0.552 -15.431 1.00 91.94 83 TYR A N 1
ATOM 684 C CA . TYR A 1 83 ? 18.509 -0.300 -15.786 1.00 91.94 83 TYR A CA 1
ATOM 685 C C . TYR A 1 83 ? 17.743 -1.616 -15.887 1.00 91.94 83 TYR A C 1
ATOM 687 O O . TYR A 1 83 ? 16.708 -1.779 -15.243 1.00 91.94 83 TYR A O 1
ATOM 695 N N . ARG A 1 84 ? 18.290 -2.600 -16.609 1.00 88.06 84 ARG A N 1
ATOM 696 C CA . ARG A 1 84 ? 17.640 -3.902 -16.781 1.00 88.06 84 ARG A CA 1
ATOM 697 C C . ARG A 1 84 ? 17.371 -4.612 -15.455 1.00 88.06 84 ARG A C 1
ATOM 699 O O . ARG A 1 84 ? 16.243 -5.033 -15.197 1.00 88.06 84 ARG A O 1
ATOM 706 N N . TYR A 1 85 ? 18.395 -4.758 -14.615 1.00 91.25 85 TYR A N 1
ATOM 707 C CA . TYR A 1 85 ? 18.260 -5.487 -13.353 1.00 91.25 85 TYR A CA 1
ATOM 708 C C . TYR A 1 85 ? 17.405 -4.727 -12.339 1.00 91.25 85 TYR A C 1
ATOM 710 O O . TYR A 1 85 ? 16.526 -5.312 -11.704 1.00 91.25 85 TYR A O 1
ATOM 718 N N . PHE A 1 86 ? 17.634 -3.422 -12.185 1.00 95.56 86 PHE A N 1
ATOM 719 C CA . PHE A 1 86 ? 16.926 -2.623 -11.191 1.00 95.56 86 PHE A CA 1
ATOM 720 C C . PHE A 1 86 ? 15.460 -2.385 -11.566 1.00 95.56 86 PHE A C 1
ATOM 722 O O . PHE A 1 86 ? 14.633 -2.321 -10.660 1.00 95.56 86 PHE A O 1
ATOM 729 N N . MET A 1 87 ? 15.088 -2.362 -12.850 1.00 94.12 87 MET A N 1
ATOM 730 C CA . MET A 1 87 ? 13.674 -2.365 -13.244 1.00 94.12 87 MET A CA 1
ATOM 731 C C . MET A 1 87 ? 12.964 -3.639 -12.772 1.00 94.12 87 MET A C 1
ATOM 733 O O . MET A 1 87 ? 11.937 -3.552 -12.096 1.00 94.12 87 MET A O 1
ATOM 737 N N . GLY A 1 88 ? 13.542 -4.818 -13.032 1.00 94.44 88 GLY A N 1
ATOM 738 C CA . GLY A 1 88 ? 12.996 -6.094 -12.556 1.00 94.44 88 GLY A CA 1
ATOM 739 C C . GLY A 1 88 ? 12.885 -6.156 -11.028 1.00 94.44 88 GLY A C 1
ATOM 740 O O . GLY A 1 88 ? 11.832 -6.507 -10.489 1.00 94.44 88 GLY A O 1
ATOM 741 N N . PHE A 1 89 ? 13.933 -5.738 -10.306 1.00 96.62 89 PHE A N 1
ATOM 742 C CA . PHE A 1 89 ? 13.897 -5.659 -8.840 1.00 96.62 89 PHE A CA 1
ATOM 743 C C . PHE A 1 89 ? 12.868 -4.652 -8.321 1.00 96.62 89 PHE A C 1
ATOM 745 O O . PHE A 1 89 ? 12.217 -4.915 -7.308 1.00 96.62 89 PHE A O 1
ATOM 752 N N . GLY A 1 90 ? 12.679 -3.530 -9.016 1.00 97.12 90 GLY A N 1
ATOM 753 C CA . GLY A 1 90 ? 11.643 -2.558 -8.697 1.00 97.12 90 GLY A CA 1
ATOM 754 C C . GLY A 1 90 ? 10.257 -3.200 -8.712 1.00 97.12 90 GLY A C 1
ATOM 755 O O . GLY A 1 90 ? 9.541 -3.136 -7.712 1.00 97.12 90 GLY A O 1
ATOM 756 N N . TYR A 1 91 ? 9.913 -3.916 -9.786 1.00 96.62 91 TYR A N 1
ATOM 757 C CA . TYR A 1 91 ? 8.646 -4.651 -9.876 1.00 96.62 91 TYR A CA 1
ATOM 758 C C . TYR A 1 91 ? 8.524 -5.763 -8.826 1.00 96.62 91 TYR A C 1
ATOM 760 O O . TYR A 1 91 ? 7.462 -5.919 -8.219 1.00 96.62 91 TYR A O 1
ATOM 768 N N . PHE A 1 92 ? 9.606 -6.491 -8.538 1.00 97.31 92 PHE A N 1
ATOM 769 C CA . PHE A 1 92 ? 9.630 -7.493 -7.468 1.00 97.31 92 PHE A CA 1
ATOM 770 C C . PHE A 1 92 ? 9.268 -6.894 -6.103 1.00 97.31 92 PHE A C 1
ATOM 772 O O . PHE A 1 92 ? 8.362 -7.397 -5.431 1.00 97.31 92 PHE A O 1
ATOM 779 N N . PHE A 1 93 ? 9.937 -5.808 -5.697 1.00 98.38 93 PHE A N 1
ATOM 780 C CA . PHE A 1 93 ? 9.656 -5.136 -4.426 1.00 98.38 93 PHE A CA 1
ATOM 781 C C . PHE A 1 93 ? 8.253 -4.533 -4.402 1.00 98.38 93 PHE A C 1
ATOM 783 O O . PHE A 1 93 ? 7.608 -4.497 -3.353 1.00 98.38 93 PHE A O 1
ATOM 790 N N . PHE A 1 94 ? 7.744 -4.108 -5.551 1.00 97.81 94 PHE A N 1
ATOM 791 C CA . PHE A 1 94 ? 6.389 -3.600 -5.663 1.00 97.81 94 PHE A CA 1
ATOM 792 C C . PHE A 1 94 ? 5.345 -4.696 -5.371 1.00 97.81 94 PHE A C 1
ATOM 794 O O . PHE A 1 94 ? 4.470 -4.517 -4.521 1.00 97.81 94 PHE A O 1
ATOM 801 N N . ILE A 1 95 ? 5.494 -5.884 -5.969 1.00 98.38 95 ILE A N 1
ATOM 802 C CA . ILE A 1 95 ? 4.610 -7.037 -5.719 1.00 98.38 95 ILE A CA 1
ATOM 803 C C . ILE A 1 95 ? 4.772 -7.572 -4.289 1.00 98.38 95 ILE A C 1
ATOM 805 O O . ILE A 1 95 ? 3.779 -7.912 -3.640 1.00 98.38 95 ILE A O 1
ATOM 809 N N . LEU A 1 96 ? 5.996 -7.593 -3.751 1.00 98.31 96 LEU A N 1
ATOM 810 C CA . LEU A 1 96 ? 6.230 -7.920 -2.342 1.00 98.31 96 LEU A CA 1
ATOM 811 C C . LEU A 1 96 ? 5.469 -6.953 -1.419 1.00 98.31 96 LEU A C 1
ATOM 813 O O . LEU A 1 96 ? 4.846 -7.380 -0.444 1.00 98.31 96 LEU A O 1
ATOM 817 N N . GLY A 1 97 ? 5.448 -5.664 -1.772 1.00 98.44 97 GLY A N 1
ATOM 818 C CA . GLY A 1 97 ? 4.635 -4.649 -1.113 1.00 98.44 97 GLY A CA 1
ATOM 819 C C . GLY A 1 97 ? 3.148 -5.004 -1.116 1.00 98.44 97 GLY A C 1
ATOM 820 O O . GLY A 1 97 ? 2.521 -4.955 -0.055 1.00 98.44 97 GLY A O 1
ATOM 821 N N . HIS A 1 98 ? 2.600 -5.457 -2.250 1.00 98.56 98 HIS A N 1
ATOM 822 C CA . HIS A 1 98 ? 1.207 -5.913 -2.357 1.00 98.56 98 HIS A CA 1
ATOM 823 C C . HIS A 1 98 ? 0.908 -7.140 -1.487 1.00 98.56 98 HIS A C 1
ATOM 825 O O . HIS A 1 98 ? -0.127 -7.192 -0.821 1.00 98.56 98 HIS A O 1
ATOM 831 N N . ILE A 1 99 ? 1.818 -8.117 -1.442 1.00 98.50 99 ILE A N 1
ATOM 832 C CA . ILE A 1 99 ? 1.681 -9.311 -0.593 1.00 98.50 99 ILE A CA 1
ATOM 833 C C . ILE A 1 99 ? 1.604 -8.915 0.890 1.00 98.50 99 ILE A C 1
ATOM 835 O O . ILE A 1 99 ? 0.744 -9.384 1.639 1.00 98.50 99 ILE A O 1
ATOM 839 N N . LEU A 1 100 ? 2.467 -7.999 1.327 1.00 98.56 100 LEU A N 1
ATOM 840 C CA . LEU A 1 100 ? 2.435 -7.469 2.691 1.00 98.56 100 LEU A CA 1
ATOM 841 C C . LEU A 1 100 ? 1.155 -6.662 2.957 1.00 98.56 100 LEU A C 1
ATOM 843 O O . LEU A 1 100 ? 0.603 -6.702 4.058 1.00 98.56 100 LEU A O 1
ATOM 847 N N . PHE A 1 101 ? 0.637 -5.982 1.938 1.00 98.31 101 PHE A N 1
ATOM 848 C CA . PHE A 1 101 ? -0.584 -5.193 2.027 1.00 98.31 101 PHE A CA 1
ATOM 849 C C . PHE A 1 101 ? -1.852 -6.052 2.167 1.00 98.31 101 PHE A C 1
ATOM 851 O O . PHE A 1 101 ? -2.745 -5.729 2.959 1.00 98.31 101 PHE A O 1
ATOM 858 N N . ILE A 1 102 ? -1.929 -7.198 1.479 1.00 98.31 102 ILE A N 1
ATOM 859 C CA . ILE A 1 102 ? -3.042 -8.140 1.673 1.00 98.31 102 ILE A CA 1
ATOM 860 C C . ILE A 1 102 ? -2.963 -8.836 3.041 1.00 98.31 102 ILE A C 1
ATOM 862 O O . ILE A 1 102 ? -4.000 -9.080 3.659 1.00 98.31 102 ILE A O 1
ATOM 866 N N . LEU A 1 103 ? -1.757 -9.077 3.576 1.00 98.38 103 LEU A N 1
ATOM 867 C CA . LEU A 1 103 ? -1.573 -9.552 4.955 1.00 98.38 103 LEU A CA 1
ATOM 868 C C . LEU A 1 103 ? -2.041 -8.515 5.984 1.00 98.38 103 LEU A C 1
ATOM 870 O O . LEU A 1 103 ? -2.732 -8.870 6.935 1.00 98.38 103 LEU A O 1
ATOM 874 N N . PHE A 1 104 ? -1.746 -7.230 5.774 1.00 97.94 104 PHE A N 1
ATOM 875 C CA . PHE A 1 104 ? -2.341 -6.148 6.564 1.00 97.94 104 PHE A CA 1
ATOM 876 C C . PHE A 1 104 ? -3.878 -6.183 6.495 1.00 97.94 104 PHE A C 1
ATOM 878 O O . PHE A 1 104 ? -4.555 -6.138 7.523 1.00 97.94 104 PHE A O 1
ATOM 885 N N . SER A 1 105 ? -4.429 -6.325 5.289 1.00 97.56 105 SER A N 1
ATOM 886 C CA . SER A 1 105 ? -5.876 -6.353 5.058 1.00 97.56 105 SER A CA 1
ATOM 887 C C . SER A 1 105 ? -6.555 -7.549 5.725 1.00 97.56 105 SER A C 1
ATOM 889 O O . SER A 1 105 ? -7.671 -7.422 6.223 1.00 97.56 105 SER A O 1
ATOM 891 N N . LYS A 1 106 ? -5.882 -8.703 5.795 1.00 97.75 106 LYS A N 1
ATOM 892 C CA . LYS A 1 106 ? -6.348 -9.871 6.551 1.00 97.75 106 LYS A CA 1
ATOM 893 C C . LYS A 1 106 ? -6.557 -9.535 8.025 1.00 97.75 106 LYS A C 1
ATOM 895 O O . LYS A 1 106 ? -7.610 -9.858 8.561 1.00 97.75 106 LYS A O 1
ATOM 900 N N . GLU A 1 107 ? -5.586 -8.875 8.652 1.00 97.38 107 GLU A N 1
ATOM 901 C CA . GLU A 1 107 ? -5.649 -8.530 10.076 1.00 97.38 107 GLU A CA 1
ATOM 902 C C . GLU A 1 107 ? -6.731 -7.480 10.381 1.00 97.38 107 GLU A C 1
ATOM 904 O O . GLU A 1 107 ? -7.368 -7.545 11.426 1.00 97.38 107 GLU A O 1
ATOM 909 N N . ILE A 1 108 ? -6.978 -6.527 9.473 1.00 96.00 108 ILE A N 1
ATOM 910 C CA . ILE A 1 108 ? -7.981 -5.467 9.687 1.00 96.00 108 ILE A CA 1
ATOM 911 C C . ILE A 1 108 ? -9.402 -5.898 9.307 1.00 96.00 108 ILE A C 1
ATOM 913 O O . ILE A 1 108 ? -10.358 -5.520 9.983 1.00 96.00 108 ILE A O 1
ATOM 917 N N . PHE A 1 109 ? -9.561 -6.657 8.222 1.00 95.06 109 PHE A N 1
ATOM 918 C CA . PHE A 1 109 ? -10.872 -7.011 7.662 1.00 95.06 109 PHE A CA 1
ATOM 919 C C . PHE A 1 109 ? -11.275 -8.465 7.915 1.00 95.06 109 PHE A C 1
ATOM 921 O O . PHE A 1 109 ? -12.264 -8.922 7.338 1.00 95.06 109 PHE A O 1
ATOM 928 N N . SER A 1 110 ? -10.503 -9.194 8.727 1.00 93.50 110 SER A N 1
ATOM 929 C CA . SER A 1 110 ? -10.718 -10.612 9.041 1.00 93.50 110 SER A CA 1
ATOM 930 C C . SER A 1 110 ? -10.905 -11.463 7.778 1.00 93.50 110 SER A C 1
ATOM 932 O O . SER A 1 110 ? -11.819 -12.282 7.685 1.00 93.50 110 SER A O 1
ATOM 934 N N . LEU A 1 111 ? -10.064 -11.234 6.761 1.00 94.88 111 LEU A N 1
ATOM 935 C CA . LEU A 1 111 ? -10.124 -12.014 5.523 1.00 94.88 111 LEU A CA 1
ATOM 936 C C . LEU A 1 111 ? -9.771 -13.475 5.811 1.00 94.88 111 LEU A C 1
ATOM 938 O O . LEU A 1 111 ? -8.793 -13.764 6.500 1.00 94.88 111 LEU A O 1
ATOM 942 N N . GLU A 1 112 ? -10.536 -14.397 5.231 1.00 96.69 112 GLU A N 1
ATOM 943 C CA . GLU A 1 112 ? -10.244 -15.826 5.325 1.00 96.69 112 GLU A CA 1
ATOM 944 C C . GLU A 1 112 ? -8.855 -16.137 4.759 1.00 96.69 112 GLU A C 1
ATOM 946 O O . GLU A 1 112 ? -8.502 -15.706 3.656 1.00 96.69 112 GLU A O 1
ATOM 951 N N . TRP A 1 113 ? -8.085 -16.944 5.490 1.00 97.56 113 TRP A N 1
ATOM 952 C CA . TRP A 1 113 ? -6.707 -17.274 5.131 1.00 97.56 113 TRP A CA 1
ATOM 953 C C . TRP A 1 113 ? -6.581 -17.915 3.745 1.00 97.56 113 TRP A C 1
ATOM 955 O O . TRP A 1 113 ? -5.681 -17.556 2.990 1.00 97.56 113 TRP A O 1
ATOM 965 N N . LYS A 1 114 ? -7.533 -18.779 3.366 1.00 97.56 114 LYS A N 1
ATOM 966 C CA . LYS A 1 114 ? -7.584 -19.412 2.039 1.00 97.56 114 LYS A CA 1
ATOM 967 C C . LYS A 1 114 ? -7.584 -18.381 0.906 1.00 97.56 114 LYS A C 1
ATOM 969 O O . LYS A 1 114 ? -6.878 -18.552 -0.082 1.00 97.56 114 LYS A O 1
ATOM 974 N N . ASN A 1 115 ? -8.326 -17.285 1.066 1.00 96.12 115 ASN A N 1
ATOM 975 C CA . ASN A 1 115 ? -8.385 -16.226 0.059 1.00 96.12 115 ASN A CA 1
ATOM 976 C C . ASN A 1 115 ? -7.061 -15.458 -0.011 1.00 96.12 115 ASN A C 1
ATOM 978 O O . ASN A 1 115 ? -6.596 -15.137 -1.096 1.00 96.12 115 ASN A O 1
ATOM 982 N N . VAL A 1 116 ? -6.429 -15.200 1.135 1.00 97.75 116 VAL A N 1
ATOM 983 C CA . VAL A 1 116 ? -5.132 -14.509 1.208 1.00 97.75 116 VAL A CA 1
ATOM 984 C C . VAL A 1 116 ? -4.018 -15.351 0.583 1.00 97.75 116 VAL A C 1
ATOM 986 O O . VAL A 1 116 ? -3.210 -14.818 -0.172 1.00 97.75 116 VAL A O 1
ATOM 989 N N . GLN A 1 117 ? -4.005 -16.667 0.826 1.00 98.19 117 GLN A N 1
ATOM 990 C CA . GLN A 1 117 ? -3.034 -17.594 0.236 1.00 98.19 117 GLN A CA 1
ATOM 991 C C . GLN A 1 117 ? -3.035 -17.547 -1.295 1.00 98.19 117 GLN A C 1
ATOM 993 O O . GLN A 1 117 ? -1.964 -17.569 -1.892 1.00 98.19 117 GLN A O 1
ATOM 998 N N . ILE A 1 118 ? -4.207 -17.418 -1.927 1.00 98.19 118 ILE A N 1
ATOM 999 C CA . ILE A 1 118 ? -4.315 -17.294 -3.388 1.00 98.19 118 ILE A CA 1
ATOM 1000 C C . ILE A 1 118 ? -3.539 -16.065 -3.885 1.00 98.19 118 ILE A C 1
ATOM 1002 O O . ILE A 1 118 ? -2.736 -16.187 -4.807 1.00 98.19 118 ILE A O 1
ATOM 1006 N N . TYR A 1 119 ? -3.705 -14.902 -3.244 1.00 98.00 119 TYR A N 1
ATOM 1007 C CA . TYR A 1 119 ? -2.957 -13.692 -3.614 1.00 98.00 119 TYR A CA 1
ATOM 1008 C C . TYR A 1 119 ? -1.453 -13.824 -3.355 1.00 98.00 119 TYR A C 1
ATOM 1010 O O . TYR A 1 119 ? -0.667 -13.313 -4.145 1.00 98.00 119 TYR A O 1
ATOM 1018 N N . ILE A 1 120 ? -1.042 -14.515 -2.286 1.00 98.38 120 ILE A N 1
ATOM 1019 C CA . ILE A 1 120 ? 0.380 -14.763 -1.994 1.00 98.38 120 ILE A CA 1
ATOM 1020 C C . ILE A 1 120 ? 1.003 -15.654 -3.072 1.00 98.38 120 ILE A C 1
ATOM 1022 O O . ILE A 1 120 ? 2.085 -15.344 -3.560 1.00 98.38 120 ILE A O 1
ATOM 1026 N N . ILE A 1 121 ? 0.325 -16.738 -3.460 1.00 98.50 121 ILE A N 1
ATOM 1027 C CA . ILE A 1 121 ? 0.816 -17.678 -4.476 1.00 98.50 121 ILE A CA 1
ATOM 1028 C C . ILE A 1 121 ? 0.896 -16.988 -5.840 1.00 98.50 121 ILE A C 1
ATOM 1030 O O . ILE A 1 121 ? 1.951 -17.017 -6.470 1.00 98.50 121 ILE A O 1
ATOM 1034 N N . ILE A 1 122 ? -0.181 -16.321 -6.274 1.00 98.31 122 ILE A N 1
ATOM 1035 C CA . ILE A 1 122 ? -0.199 -15.587 -7.548 1.00 98.31 122 ILE A CA 1
ATOM 1036 C C . ILE A 1 122 ? 0.858 -14.480 -7.532 1.00 98.31 122 ILE A C 1
ATOM 1038 O O . ILE A 1 122 ? 1.656 -14.392 -8.460 1.00 98.31 122 ILE A O 1
ATOM 1042 N N . GLY A 1 123 ? 0.914 -13.682 -6.463 1.00 98.06 123 GLY A N 1
ATOM 1043 C CA . GLY A 1 123 ? 1.920 -12.637 -6.295 1.00 98.06 123 GLY A CA 1
ATOM 1044 C C . GLY A 1 123 ? 3.341 -13.195 -6.367 1.00 98.06 123 GLY A C 1
ATOM 1045 O O . GLY A 1 123 ? 4.162 -12.645 -7.084 1.00 98.06 123 GLY A O 1
ATOM 1046 N N . GLY A 1 124 ? 3.621 -14.329 -5.718 1.00 98.06 124 GLY A N 1
ATOM 1047 C CA . GLY A 1 124 ? 4.922 -14.998 -5.789 1.00 98.06 124 GLY A CA 1
ATOM 1048 C C . GLY A 1 124 ? 5.299 -15.444 -7.205 1.00 98.06 124 GLY A C 1
ATOM 1049 O O . GLY A 1 124 ? 6.428 -15.214 -7.636 1.00 98.06 124 GLY A O 1
ATOM 1050 N N . ILE A 1 125 ? 4.352 -16.017 -7.957 1.00 97.81 125 ILE A N 1
ATOM 1051 C CA . ILE A 1 125 ? 4.564 -16.409 -9.361 1.00 97.81 125 ILE A CA 1
ATOM 1052 C C . ILE A 1 125 ? 4.868 -15.178 -10.226 1.00 97.81 125 ILE A C 1
ATOM 1054 O O . ILE A 1 125 ? 5.829 -15.190 -10.998 1.00 97.81 125 ILE A O 1
ATOM 1058 N N . VAL A 1 126 ? 4.094 -14.096 -10.077 1.00 97.12 126 VAL A N 1
ATOM 1059 C CA . VAL A 1 126 ? 4.327 -12.843 -10.812 1.00 97.12 126 VAL A CA 1
ATOM 1060 C C . VAL A 1 126 ? 5.674 -12.227 -10.411 1.00 97.12 126 VAL A C 1
ATOM 1062 O O . VAL A 1 126 ? 6.437 -11.849 -11.293 1.00 97.12 126 VAL A O 1
ATOM 1065 N N . SER A 1 127 ? 6.017 -12.200 -9.117 1.00 96.25 127 SER A N 1
ATOM 1066 C CA . SER A 1 127 ? 7.303 -11.707 -8.598 1.00 96.25 127 SER A CA 1
ATOM 1067 C C . SER A 1 127 ? 8.496 -12.419 -9.223 1.00 96.25 127 SER A C 1
ATOM 1069 O O . SER A 1 127 ? 9.466 -11.760 -9.577 1.00 96.25 127 SER A O 1
ATOM 1071 N N . ILE A 1 128 ? 8.438 -13.747 -9.367 1.00 95.56 128 ILE A N 1
ATOM 1072 C CA . ILE A 1 128 ? 9.497 -14.520 -10.030 1.00 95.56 128 ILE A CA 1
ATOM 1073 C C . ILE A 1 128 ? 9.537 -14.169 -11.519 1.00 95.56 128 ILE A C 1
ATOM 1075 O O . ILE A 1 128 ? 10.606 -13.899 -12.056 1.00 95.56 128 ILE A O 1
ATOM 1079 N N . SER A 1 129 ? 8.372 -14.105 -12.168 1.00 94.12 129 SER A N 1
ATOM 1080 C CA . SER A 1 129 ? 8.254 -13.824 -13.604 1.00 94.12 129 SER A CA 1
ATOM 1081 C C . SER A 1 129 ? 8.821 -12.452 -13.998 1.00 94.12 129 SER A C 1
ATOM 1083 O O . SER A 1 129 ? 9.390 -12.315 -15.081 1.00 94.12 129 SER A O 1
ATOM 1085 N N . VAL A 1 130 ? 8.707 -11.437 -13.130 1.00 93.81 130 VAL A N 1
ATOM 1086 C CA . VAL A 1 130 ? 9.242 -10.087 -13.397 1.00 93.81 130 VAL A CA 1
ATOM 1087 C C . VAL A 1 130 ? 10.763 -9.972 -13.252 1.00 93.81 130 VAL A C 1
ATOM 1089 O O . VAL A 1 130 ? 11.347 -9.053 -13.806 1.00 93.81 130 VAL A O 1
ATOM 1092 N N . VAL A 1 131 ? 11.431 -10.898 -12.557 1.00 93.56 131 VAL A N 1
ATOM 1093 C CA . VAL A 1 131 ? 12.904 -10.885 -12.396 1.00 93.56 131 VAL A CA 1
ATOM 1094 C C . VAL A 1 131 ? 13.620 -11.921 -13.254 1.00 93.56 131 VAL A C 1
ATOM 1096 O O . VAL A 1 131 ? 14.849 -12.001 -13.211 1.00 93.56 131 VAL A O 1
ATOM 1099 N N . LEU A 1 132 ? 12.880 -12.729 -14.019 1.00 89.69 132 LEU A N 1
ATOM 1100 C CA . LEU A 1 132 ? 13.485 -13.699 -14.922 1.00 89.69 132 LEU A CA 1
ATOM 1101 C C . LEU A 1 132 ? 14.462 -12.994 -15.874 1.00 89.69 132 LEU A C 1
ATOM 1103 O O . LEU A 1 132 ? 14.128 -11.933 -16.399 1.00 89.69 132 LEU A O 1
ATOM 1107 N N . PRO A 1 133 ? 15.637 -13.581 -16.162 1.00 82.00 133 PRO A N 1
ATOM 1108 C CA . PRO A 1 133 ? 16.580 -13.013 -17.122 1.00 82.00 133 PRO A CA 1
ATOM 1109 C C . PRO A 1 133 ? 15.945 -12.748 -18.493 1.00 82.00 133 PRO A C 1
ATOM 1111 O O . PRO A 1 133 ? 16.314 -11.794 -19.169 1.00 82.00 133 PRO A O 1
ATOM 1114 N N . GLN A 1 134 ? 14.959 -13.555 -18.883 1.00 82.50 134 GLN A N 1
ATOM 1115 C CA . GLN A 1 134 ? 14.200 -13.411 -20.125 1.00 82.50 134 GLN A CA 1
ATOM 1116 C C . GLN A 1 134 ? 13.228 -12.218 -20.111 1.00 82.50 134 GLN A C 1
ATOM 1118 O O . GLN A 1 134 ? 12.646 -11.880 -21.137 1.00 82.50 134 GLN A O 1
ATOM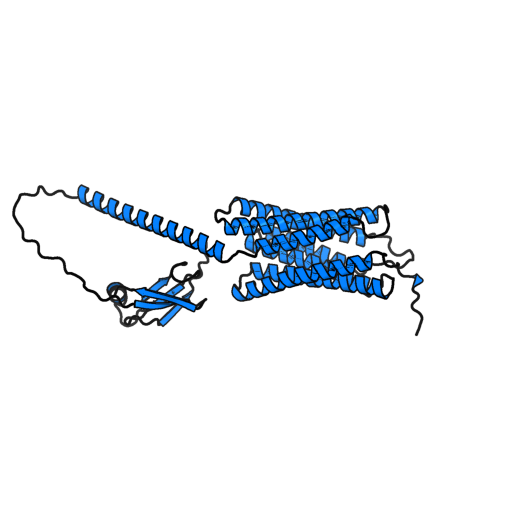 1123 N N . ASN A 1 135 ? 13.031 -11.571 -18.962 1.00 80.50 135 ASN A N 1
ATOM 1124 C CA . ASN A 1 135 ? 12.278 -10.334 -18.852 1.00 80.50 135 ASN A CA 1
ATOM 1125 C C . ASN A 1 135 ? 13.195 -9.148 -19.181 1.00 80.50 135 ASN A C 1
ATOM 1127 O O . ASN A 1 135 ? 13.880 -8.581 -18.326 1.00 80.50 135 ASN A O 1
ATOM 1131 N N . TYR A 1 136 ? 13.288 -8.836 -20.471 1.00 74.00 136 TYR A N 1
ATOM 1132 C CA . TYR A 1 136 ? 14.203 -7.821 -20.982 1.00 74.00 136 TYR A CA 1
ATOM 1133 C C . TYR A 1 136 ? 13.640 -6.406 -20.791 1.00 74.00 136 TYR A C 1
ATOM 1135 O O . TYR A 1 136 ? 12.856 -5.897 -21.595 1.00 74.00 136 TYR A O 1
ATOM 1143 N N . TYR A 1 137 ? 14.084 -5.738 -19.727 1.00 75.94 137 TYR A N 1
ATOM 1144 C CA . TYR A 1 137 ? 13.911 -4.297 -19.539 1.00 75.94 137 TYR A CA 1
ATOM 1145 C C . TYR A 1 137 ? 15.063 -3.553 -20.240 1.00 75.94 137 TYR A C 1
ATOM 1147 O O . TYR A 1 137 ? 16.068 -3.236 -19.614 1.00 75.94 137 TYR A O 1
ATOM 1155 N N . GLY A 1 138 ? 14.940 -3.338 -21.554 1.00 60.03 138 GLY A N 1
ATOM 1156 C CA . GLY A 1 138 ? 15.980 -2.758 -22.422 1.00 60.03 138 GLY A CA 1
ATOM 1157 C C . GLY A 1 138 ? 16.477 -3.768 -23.466 1.00 60.03 138 GLY A C 1
ATOM 1158 O O . GLY A 1 138 ? 16.762 -4.919 -23.134 1.00 60.03 138 GLY A O 1
ATOM 1159 N N . VAL A 1 139 ? 16.501 -3.356 -24.736 1.00 59.03 139 VAL A N 1
ATOM 1160 C CA . VAL A 1 139 ? 16.689 -4.236 -25.905 1.00 59.03 139 VAL A CA 1
ATOM 1161 C C . VAL A 1 139 ? 18.176 -4.443 -26.248 1.00 59.03 139 VAL A C 1
ATOM 1163 O O . VAL A 1 139 ? 18.911 -3.458 -26.306 1.00 59.03 139 VAL A O 1
ATOM 1166 N N . PRO A 1 140 ? 18.621 -5.679 -26.560 1.00 53.12 140 PRO A N 1
ATOM 1167 C CA . PRO A 1 140 ? 19.682 -5.934 -27.532 1.00 53.12 140 PRO A CA 1
ATOM 1168 C C . PRO A 1 140 ? 19.099 -5.921 -28.957 1.00 53.12 140 PRO A C 1
ATOM 1170 O O . PRO A 1 140 ? 18.150 -6.639 -29.260 1.00 53.12 140 PRO A O 1
ATOM 1173 N N . THR A 1 141 ? 19.648 -5.095 -29.846 1.00 56.50 141 THR A N 1
ATOM 1174 C CA . THR A 1 141 ? 19.106 -4.759 -31.183 1.00 56.50 141 THR A CA 1
ATOM 1175 C C . THR A 1 141 ? 19.043 -5.895 -32.227 1.00 56.50 141 THR A C 1
ATOM 1177 O O . THR A 1 141 ? 18.776 -5.623 -33.397 1.00 56.50 141 THR A O 1
ATOM 1180 N N . GLY A 1 142 ? 19.246 -7.165 -31.863 1.00 54.72 142 GLY A N 1
ATOM 1181 C CA . GLY A 1 142 ? 19.341 -8.274 -32.821 1.00 54.72 142 GLY A CA 1
ATOM 1182 C C . GLY A 1 142 ? 18.493 -9.484 -32.449 1.00 54.72 142 GLY A C 1
ATOM 1183 O O . GLY A 1 142 ? 18.868 -10.192 -31.529 1.00 54.72 142 GLY A O 1
ATOM 1184 N N . SER A 1 143 ? 17.393 -9.706 -33.187 1.00 52.47 143 SER A N 1
ATOM 1185 C CA . SER A 1 143 ? 16.607 -10.951 -33.413 1.00 52.47 143 SER A CA 1
ATOM 1186 C C . SER A 1 143 ? 16.277 -11.919 -32.253 1.00 52.47 143 SER A C 1
ATOM 1188 O O . SER A 1 143 ? 15.569 -12.899 -32.473 1.00 52.47 143 SER A O 1
ATOM 1190 N N . GLU A 1 144 ? 16.732 -11.678 -31.031 1.00 51.22 144 GLU A N 1
ATOM 1191 C CA . GLU A 1 144 ? 16.563 -12.549 -29.874 1.00 51.22 144 GLU A CA 1
ATOM 1192 C C . GLU A 1 144 ? 15.428 -12.035 -28.992 1.00 51.22 144 GLU A C 1
ATOM 1194 O O . GLU A 1 144 ? 15.612 -11.253 -28.063 1.00 51.22 144 GLU A O 1
ATOM 1199 N N . GLY A 1 145 ? 14.230 -12.518 -29.300 1.00 51.50 145 GLY A N 1
ATOM 1200 C CA . GLY A 1 145 ? 13.125 -12.561 -28.352 1.00 51.50 145 GLY A CA 1
ATOM 1201 C C . GLY A 1 145 ? 11.788 -12.878 -29.013 1.00 51.50 145 GLY A C 1
ATOM 1202 O O . GLY A 1 145 ? 10.943 -11.992 -29.056 1.00 51.50 145 GLY A O 1
ATOM 1203 N N . PRO A 1 146 ? 11.558 -14.106 -29.524 1.00 46.28 146 PRO A N 1
ATOM 1204 C CA . PRO A 1 146 ? 10.274 -14.485 -30.120 1.00 46.28 146 PRO A CA 1
ATOM 1205 C C . PRO A 1 146 ? 9.118 -14.559 -29.109 1.00 46.28 146 PRO A C 1
ATOM 1207 O O . PRO A 1 146 ? 7.966 -14.641 -29.521 1.00 46.28 146 PRO A O 1
ATOM 1210 N N . ASP A 1 147 ? 9.393 -14.490 -27.803 1.00 58.16 147 ASP A N 1
ATOM 1211 C CA . ASP A 1 147 ? 8.373 -14.596 -26.767 1.00 58.16 147 ASP A CA 1
ATOM 1212 C C . ASP A 1 147 ? 8.321 -13.314 -25.937 1.00 58.16 147 ASP A C 1
ATOM 1214 O O . ASP A 1 147 ? 9.241 -12.987 -25.186 1.00 58.16 147 ASP A O 1
ATOM 1218 N N . ASN A 1 148 ? 7.204 -12.598 -26.062 1.00 77.12 148 ASN A N 1
ATOM 1219 C CA . ASN A 1 148 ? 6.884 -11.324 -25.415 1.00 77.12 148 ASN A CA 1
ATOM 1220 C C . ASN A 1 148 ? 6.681 -11.484 -23.880 1.00 77.12 148 ASN A C 1
ATOM 1222 O O . ASN A 1 148 ? 5.697 -11.027 -23.301 1.00 77.12 148 ASN A O 1
ATOM 1226 N N . ILE A 1 149 ? 7.586 -12.181 -23.178 1.00 85.06 149 ILE A N 1
ATOM 1227 C CA . ILE A 1 149 ? 7.490 -12.514 -21.743 1.00 85.06 149 ILE A CA 1
ATOM 1228 C C . ILE A 1 149 ? 7.357 -11.245 -20.899 1.00 85.06 149 ILE A C 1
ATOM 1230 O O . ILE A 1 149 ? 6.578 -11.211 -19.940 1.00 85.06 149 ILE A O 1
ATOM 1234 N N . ARG A 1 150 ? 8.066 -10.172 -21.272 1.00 86.19 150 ARG A N 1
ATOM 1235 C CA . ARG A 1 150 ? 7.917 -8.857 -20.638 1.00 86.19 150 ARG A CA 1
ATOM 1236 C C . ARG A 1 150 ? 6.490 -8.344 -20.729 1.00 86.19 150 ARG A C 1
ATOM 1238 O O . ARG A 1 150 ? 5.961 -7.869 -19.724 1.00 86.19 150 ARG A O 1
ATOM 1245 N N . PHE A 1 151 ? 5.866 -8.459 -21.899 1.00 88.81 151 PHE A N 1
ATOM 1246 C CA . PHE A 1 151 ? 4.490 -8.028 -22.080 1.00 88.81 151 PHE A CA 1
ATOM 1247 C C . PHE A 1 151 ? 3.554 -8.778 -21.122 1.00 88.81 151 PHE A C 1
ATOM 1249 O O . PHE A 1 151 ? 2.854 -8.163 -20.317 1.00 88.81 151 PHE A O 1
ATOM 1256 N N . TYR A 1 152 ? 3.614 -10.113 -21.128 1.00 92.31 152 TYR A N 1
ATOM 1257 C CA . TYR A 1 152 ? 2.733 -10.949 -20.310 1.00 92.31 152 TYR A CA 1
ATOM 1258 C C . TYR A 1 152 ? 2.960 -10.786 -18.807 1.00 92.31 152 TYR A C 1
ATOM 1260 O O . TYR A 1 152 ? 1.999 -10.718 -18.048 1.00 92.31 152 TYR A O 1
ATOM 1268 N N . SER A 1 153 ? 4.212 -10.699 -18.361 1.00 93.31 153 SER A N 1
ATOM 1269 C CA . SER A 1 153 ? 4.540 -10.500 -16.943 1.00 93.31 153 SER A CA 1
ATOM 1270 C C . SER A 1 153 ? 4.126 -9.115 -16.437 1.00 93.31 153 SER A C 1
ATOM 1272 O O . SER A 1 153 ? 3.584 -9.009 -15.335 1.00 93.31 153 SER A O 1
ATOM 1274 N N . SER A 1 154 ? 4.302 -8.067 -17.250 1.00 93.06 154 SER A N 1
ATOM 1275 C CA . SER A 1 154 ? 3.880 -6.700 -16.916 1.00 93.06 154 SER A CA 1
ATOM 1276 C C . SER A 1 154 ? 2.355 -6.604 -16.862 1.00 93.06 154 SER A C 1
ATOM 1278 O O . SER A 1 154 ? 1.795 -6.087 -15.894 1.00 93.06 154 SER A O 1
ATOM 1280 N N . LEU A 1 155 ? 1.671 -7.196 -17.845 1.00 95.50 155 LEU A N 1
ATOM 1281 C CA . LEU A 1 155 ? 0.215 -7.301 -17.869 1.00 95.50 155 LEU A CA 1
ATOM 1282 C C . LEU A 1 155 ? -0.316 -8.104 -16.670 1.00 95.50 155 LEU A C 1
ATOM 1284 O O . LEU A 1 155 ? -1.244 -7.660 -15.995 1.00 95.50 155 LEU A O 1
ATOM 1288 N N . ALA A 1 156 ? 0.294 -9.250 -16.354 1.00 97.00 156 ALA A N 1
ATOM 1289 C CA . ALA A 1 156 ? -0.075 -10.072 -15.203 1.00 97.00 156 ALA A CA 1
ATOM 1290 C C . ALA A 1 156 ? 0.089 -9.309 -13.881 1.00 97.00 156 ALA A C 1
ATOM 1292 O O . ALA A 1 156 ? -0.795 -9.372 -13.027 1.00 97.00 156 ALA A O 1
ATOM 1293 N N . MET A 1 157 ? 1.172 -8.541 -13.725 1.00 97.38 157 MET A N 1
ATOM 1294 C CA . MET A 1 157 ? 1.382 -7.679 -12.562 1.00 97.38 157 MET A CA 1
ATOM 1295 C C . MET A 1 157 ? 0.296 -6.605 -12.443 1.00 97.38 157 MET A C 1
ATOM 1297 O O . MET A 1 157 ? -0.247 -6.408 -11.353 1.00 97.38 157 MET A O 1
ATOM 1301 N N . LEU A 1 158 ? -0.050 -5.924 -13.537 1.00 97.75 158 LEU A N 1
ATOM 1302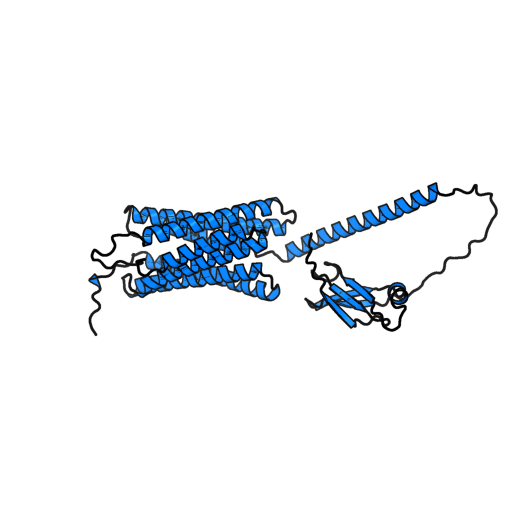 C CA . LEU A 1 158 ? -1.080 -4.881 -13.533 1.00 97.75 158 LEU A CA 1
ATOM 1303 C C . LEU A 1 158 ? -2.461 -5.454 -13.201 1.00 97.75 158 LEU A C 1
ATOM 1305 O O . LEU A 1 158 ? -3.153 -4.923 -12.332 1.00 97.75 158 LEU A O 1
ATOM 1309 N N . ILE A 1 159 ? -2.827 -6.583 -13.811 1.00 98.00 159 ILE A N 1
ATOM 1310 C CA . ILE A 1 159 ? -4.081 -7.292 -13.530 1.00 98.00 159 ILE A CA 1
ATOM 1311 C C . ILE A 1 159 ? -4.129 -7.752 -12.067 1.00 98.00 159 ILE A C 1
ATOM 1313 O O . ILE A 1 159 ? -5.118 -7.504 -11.375 1.00 98.00 159 ILE A O 1
ATOM 1317 N N . PHE A 1 160 ? -3.057 -8.375 -11.565 1.00 98.12 160 PHE A N 1
ATOM 1318 C CA . PHE A 1 160 ? -2.943 -8.784 -10.162 1.00 98.12 160 PHE A CA 1
ATOM 1319 C C . PHE A 1 160 ? -3.161 -7.603 -9.211 1.00 98.12 160 PHE A C 1
ATOM 1321 O O . PHE A 1 160 ? -3.926 -7.711 -8.250 1.00 98.12 160 PHE A O 1
ATOM 1328 N N . SER A 1 161 ? -2.536 -6.464 -9.511 1.00 98.25 161 SER A N 1
ATOM 1329 C CA . SER A 1 161 ? -2.645 -5.242 -8.713 1.00 98.25 161 SER A CA 1
ATOM 1330 C C . SER A 1 161 ? -4.081 -4.714 -8.707 1.00 98.25 161 SER A C 1
ATOM 1332 O O . SER A 1 161 ? -4.649 -4.496 -7.638 1.00 98.25 161 SER A O 1
ATOM 1334 N N . LEU A 1 162 ? -4.723 -4.609 -9.874 1.00 98.38 162 LEU A N 1
ATOM 1335 C CA . LEU A 1 162 ? -6.123 -4.184 -9.988 1.00 98.38 162 LEU A CA 1
ATOM 1336 C C . LEU A 1 162 ? -7.069 -5.079 -9.176 1.00 98.38 162 LEU A C 1
ATOM 1338 O O . LEU A 1 162 ? -7.916 -4.569 -8.440 1.00 98.38 162 LEU A O 1
ATOM 1342 N N . PHE A 1 163 ? -6.909 -6.404 -9.247 1.00 98.31 163 PHE A N 1
ATOM 1343 C CA . PHE A 1 163 ? -7.727 -7.333 -8.461 1.00 98.31 163 PHE A CA 1
ATOM 1344 C C . PHE A 1 163 ? -7.485 -7.215 -6.954 1.00 98.31 163 PHE A C 1
ATOM 1346 O O . PHE A 1 163 ? -8.439 -7.291 -6.174 1.00 98.31 163 PHE A O 1
ATOM 1353 N N . LEU A 1 164 ? -6.231 -7.043 -6.529 1.00 98.19 164 LEU A N 1
ATOM 1354 C CA . LEU A 1 164 ? -5.869 -6.902 -5.121 1.00 98.19 164 LEU A CA 1
ATOM 1355 C C . LEU A 1 164 ? -6.456 -5.618 -4.521 1.00 98.19 164 LEU A C 1
ATOM 1357 O O . LEU A 1 164 ? -7.205 -5.694 -3.546 1.00 98.19 164 LEU A O 1
ATOM 1361 N N . PHE A 1 165 ? -6.200 -4.461 -5.137 1.00 98.31 165 PHE A N 1
ATOM 1362 C CA . PHE A 1 165 ? -6.724 -3.177 -4.656 1.00 98.31 165 PHE A CA 1
ATOM 1363 C C . PHE A 1 165 ? -8.246 -3.089 -4.806 1.00 98.31 165 PHE A C 1
ATOM 1365 O O . PHE A 1 165 ? -8.923 -2.624 -3.894 1.00 98.31 165 PHE A O 1
ATOM 1372 N N . GLY A 1 166 ? -8.833 -3.633 -5.878 1.00 98.50 166 GLY A N 1
ATOM 1373 C CA . GLY A 1 166 ? -10.291 -3.722 -6.020 1.00 98.50 166 GLY A CA 1
ATOM 1374 C C . GLY A 1 166 ? -10.945 -4.515 -4.884 1.00 98.50 166 GLY A C 1
ATOM 1375 O O . GLY A 1 166 ? -11.965 -4.106 -4.318 1.00 98.50 166 GLY A O 1
ATOM 1376 N N . ARG A 1 167 ? -10.327 -5.633 -4.482 1.00 97.88 167 ARG A N 1
ATOM 1377 C CA . ARG A 1 167 ? -10.808 -6.456 -3.368 1.00 97.88 167 ARG A CA 1
ATOM 1378 C C . ARG A 1 167 ? -10.703 -5.729 -2.028 1.00 97.88 167 ARG A C 1
ATOM 1380 O O . ARG A 1 167 ? -11.653 -5.795 -1.240 1.00 97.88 167 ARG A O 1
ATOM 1387 N N . ILE A 1 168 ? -9.578 -5.066 -1.766 1.00 97.81 168 ILE A N 1
ATOM 1388 C CA . ILE A 1 168 ? -9.346 -4.325 -0.520 1.00 97.81 168 ILE A CA 1
ATOM 1389 C C . ILE A 1 168 ? -10.274 -3.109 -0.452 1.00 97.81 168 ILE A C 1
ATOM 1391 O O . ILE A 1 168 ? -10.967 -2.945 0.551 1.00 97.81 168 ILE A O 1
ATOM 1395 N N . ALA A 1 169 ? -10.405 -2.332 -1.531 1.00 98.38 169 ALA A N 1
ATOM 1396 C CA . ALA A 1 169 ? -11.332 -1.204 -1.632 1.00 98.38 169 ALA A CA 1
ATOM 1397 C C . ALA A 1 169 ? -12.771 -1.604 -1.275 1.00 98.38 169 ALA A C 1
ATOM 1399 O O . ALA A 1 169 ? -13.415 -0.953 -0.449 1.00 98.38 169 ALA A O 1
ATOM 1400 N N . LEU A 1 170 ? -13.266 -2.718 -1.832 1.00 98.38 170 LEU A N 1
ATOM 1401 C CA . LEU A 1 170 ? -14.611 -3.219 -1.542 1.00 98.38 170 LEU A CA 1
ATOM 1402 C C . LEU A 1 170 ? -14.798 -3.537 -0.051 1.00 98.38 170 LEU A C 1
ATOM 1404 O O . LEU A 1 170 ? -15.834 -3.210 0.533 1.00 98.38 170 LEU A O 1
ATOM 1408 N N . ARG A 1 171 ? -13.803 -4.170 0.582 1.00 97.81 171 ARG A N 1
ATOM 1409 C CA . ARG A 1 171 ? -13.851 -4.508 2.012 1.00 97.81 171 ARG A CA 1
ATOM 1410 C C . ARG A 1 171 ? -13.770 -3.265 2.887 1.00 97.81 171 ARG A C 1
ATOM 1412 O O . ARG A 1 171 ? -14.601 -3.110 3.782 1.00 97.81 171 ARG A O 1
ATOM 1419 N N . THR A 1 172 ? -12.868 -2.343 2.571 1.00 97.50 172 THR A N 1
ATOM 1420 C CA . THR A 1 172 ? -12.760 -1.040 3.232 1.00 97.50 172 THR A CA 1
ATOM 1421 C C . THR A 1 172 ? -14.086 -0.283 3.170 1.00 97.50 172 THR A C 1
ATOM 1423 O O . THR A 1 172 ? -14.556 0.211 4.194 1.00 97.50 172 THR A O 1
ATOM 1426 N N . PHE A 1 173 ? -14.755 -0.265 2.013 1.00 98.19 173 PHE A N 1
ATOM 1427 C CA . PHE A 1 173 ? -16.059 0.378 1.850 1.00 98.19 173 PHE A CA 1
ATOM 1428 C C . PHE A 1 173 ? -17.163 -0.281 2.692 1.00 98.19 173 PHE A C 1
ATOM 1430 O O . PHE A 1 173 ? -17.966 0.407 3.329 1.00 98.19 173 PHE A O 1
ATOM 1437 N N . GLN A 1 174 ? -17.198 -1.616 2.744 1.00 97.75 174 GLN A N 1
ATOM 1438 C CA . GLN A 1 174 ? -18.146 -2.352 3.588 1.00 97.75 174 GLN A CA 1
ATOM 1439 C C . GLN A 1 174 ? -17.966 -2.013 5.073 1.00 97.75 174 GLN A C 1
ATOM 1441 O O . GLN A 1 174 ? -18.958 -1.805 5.774 1.00 97.75 174 GLN A O 1
ATOM 1446 N N . VAL A 1 175 ? -16.720 -1.927 5.546 1.00 96.50 175 VAL A N 1
ATOM 1447 C CA . VAL A 1 175 ? -16.412 -1.546 6.932 1.00 96.50 175 VAL A CA 1
ATOM 1448 C C . VAL A 1 175 ? -16.751 -0.080 7.183 1.00 96.50 175 VAL A C 1
ATOM 1450 O O . VAL A 1 175 ? -17.440 0.224 8.155 1.00 96.50 175 VAL A O 1
ATOM 1453 N N . TYR A 1 176 ? -16.375 0.817 6.270 1.00 96.38 176 TYR A N 1
ATOM 1454 C CA . TYR A 1 176 ? -16.727 2.237 6.315 1.00 96.38 176 TYR A CA 1
ATOM 1455 C C . TYR A 1 176 ? -18.233 2.458 6.530 1.00 96.38 176 TYR A C 1
ATOM 1457 O O . TYR A 1 176 ? -18.621 3.264 7.376 1.00 96.38 176 TYR A O 1
ATOM 1465 N N . ARG A 1 177 ? -19.093 1.712 5.819 1.00 97.62 177 ARG A N 1
ATOM 1466 C CA . ARG A 1 177 ? -20.558 1.823 5.947 1.00 97.62 177 ARG A CA 1
ATOM 1467 C C . ARG A 1 177 ? -21.107 1.334 7.287 1.00 97.62 177 ARG A C 1
ATOM 1469 O O . ARG A 1 177 ? -22.166 1.799 7.695 1.00 97.62 177 ARG A O 1
ATOM 1476 N N . LYS A 1 178 ? -20.421 0.399 7.949 1.00 96.06 178 LYS A N 1
ATOM 1477 C CA . LYS A 1 178 ? -20.840 -0.187 9.235 1.00 96.06 178 LYS A CA 1
ATOM 1478 C C . LYS A 1 178 ? -20.289 0.565 10.451 1.00 96.06 178 LYS A C 1
ATOM 1480 O O . LYS A 1 178 ? -20.753 0.338 11.563 1.00 96.06 178 LYS A O 1
ATOM 1485 N N . MET A 1 179 ? -19.306 1.445 10.263 1.00 95.12 179 MET A N 1
ATOM 1486 C CA . MET A 1 179 ? -18.657 2.162 11.360 1.00 95.12 179 MET A CA 1
ATOM 1487 C C . MET A 1 179 ? -19.569 3.228 11.974 1.00 95.12 179 MET A C 1
ATOM 1489 O O . MET A 1 179 ? -19.949 4.204 11.325 1.00 95.12 179 MET A O 1
ATOM 1493 N N . THR A 1 180 ? -19.868 3.060 13.262 1.00 92.06 180 THR A N 1
ATOM 1494 C CA . THR A 1 180 ? -20.671 3.995 14.064 1.00 92.06 180 THR A CA 1
ATOM 1495 C C . THR A 1 180 ? -19.843 5.176 14.573 1.00 92.06 180 THR A C 1
ATOM 1497 O O . THR A 1 180 ? -20.327 6.308 14.618 1.00 92.06 180 THR A O 1
ATOM 1500 N N . LEU A 1 181 ? -18.575 4.933 14.918 1.00 88.06 181 LEU A N 1
ATOM 1501 C CA . LEU A 1 181 ? -17.658 5.946 15.436 1.00 88.06 181 LEU A CA 1
ATOM 1502 C C . LEU A 1 181 ? -17.187 6.871 14.309 1.00 88.06 181 LEU A C 1
ATOM 1504 O O . LEU A 1 181 ? -16.542 6.431 13.353 1.00 88.06 181 LEU A O 1
ATOM 1508 N N . LYS A 1 182 ? -17.465 8.176 14.439 1.00 90.44 182 LYS A N 1
ATOM 1509 C CA . LYS A 1 182 ? -17.195 9.171 13.384 1.00 90.44 182 LYS A CA 1
ATOM 1510 C C . LYS A 1 182 ? -15.723 9.215 12.976 1.00 90.44 182 LYS A C 1
ATOM 1512 O O . LYS A 1 182 ? -15.418 9.232 11.789 1.00 90.44 182 LYS A O 1
ATOM 1517 N N . TYR A 1 183 ? -14.804 9.203 13.941 1.00 89.38 183 TYR A N 1
ATOM 1518 C CA . TYR A 1 183 ? -13.368 9.269 13.651 1.00 89.38 183 TYR A CA 1
ATOM 1519 C C . TYR A 1 183 ? -12.859 8.014 12.929 1.00 89.38 183 TYR A C 1
ATOM 1521 O O . TYR A 1 183 ? -12.067 8.127 11.998 1.00 89.38 183 TYR A O 1
ATOM 1529 N N . ALA A 1 184 ? -13.338 6.826 13.317 1.00 91.25 184 ALA A N 1
ATOM 1530 C CA . ALA A 1 184 ? -12.988 5.578 12.647 1.00 91.25 184 ALA A CA 1
ATOM 1531 C C . ALA A 1 184 ? -13.532 5.579 11.216 1.00 91.25 184 ALA A C 1
ATOM 1533 O O . ALA A 1 184 ? -12.822 5.225 10.279 1.00 91.25 184 ALA A O 1
ATOM 1534 N N . ARG A 1 185 ? -14.762 6.071 11.036 1.00 94.69 185 ARG A N 1
ATOM 1535 C CA . ARG A 1 185 ? -15.385 6.237 9.725 1.00 94.69 185 ARG A CA 1
ATOM 1536 C C . ARG A 1 185 ? -14.576 7.162 8.809 1.00 94.69 185 ARG A C 1
ATOM 1538 O O . ARG A 1 185 ? -14.395 6.818 7.647 1.00 94.69 185 ARG A O 1
ATOM 1545 N N . TYR A 1 186 ? -14.046 8.281 9.307 1.00 94.38 186 TYR A N 1
ATOM 1546 C CA . TYR A 1 186 ? -13.144 9.132 8.516 1.00 94.38 186 TYR A CA 1
ATOM 1547 C C . TYR A 1 186 ? -11.822 8.438 8.173 1.00 94.38 186 TYR A C 1
ATOM 1549 O O . TYR A 1 186 ? -11.362 8.560 7.042 1.00 94.38 186 TYR A O 1
ATOM 1557 N N . GLY A 1 187 ? -11.256 7.658 9.100 1.00 94.88 187 GLY A N 1
ATOM 1558 C CA . GLY A 1 187 ? -10.074 6.838 8.822 1.00 94.88 187 GLY A CA 1
ATOM 1559 C C . GLY A 1 187 ? -10.321 5.835 7.686 1.00 94.88 187 GLY A C 1
ATOM 1560 O O . GLY A 1 187 ? -9.590 5.804 6.701 1.00 94.88 187 GLY A O 1
ATOM 1561 N N . PHE A 1 188 ? -11.414 5.071 7.748 1.00 96.50 188 PHE A N 1
ATOM 1562 C CA . PHE A 1 188 ? -11.762 4.147 6.662 1.00 96.50 188 PHE A CA 1
ATOM 1563 C C . PHE A 1 188 ? -12.123 4.860 5.354 1.00 96.50 188 PHE A C 1
ATOM 1565 O O . PHE A 1 188 ? -11.860 4.311 4.290 1.00 96.50 188 PHE A O 1
ATOM 1572 N N . LEU A 1 189 ? -12.677 6.078 5.404 1.00 97.06 189 LEU A N 1
ATOM 1573 C CA . LEU A 1 189 ? -12.923 6.881 4.204 1.00 97.06 189 LEU A CA 1
ATOM 1574 C C . LEU A 1 189 ? -11.617 7.312 3.532 1.00 97.06 189 LEU A C 1
ATOM 1576 O O . LEU A 1 189 ? -11.481 7.136 2.327 1.00 97.06 189 LEU A O 1
ATOM 1580 N N . GLY A 1 190 ? -10.662 7.845 4.299 1.00 97.12 190 GLY A N 1
ATOM 1581 C CA . GLY A 1 190 ? -9.344 8.214 3.778 1.00 97.12 190 GLY A CA 1
ATOM 1582 C C . GLY A 1 190 ? -8.634 7.007 3.171 1.00 97.12 190 GLY A C 1
ATOM 1583 O O . GLY A 1 190 ? -8.174 7.069 2.034 1.00 97.12 190 GLY A O 1
ATOM 1584 N N . PHE A 1 191 ? -8.656 5.876 3.883 1.00 96.94 191 PHE A N 1
ATOM 1585 C CA . PHE A 1 191 ? -8.098 4.623 3.385 1.00 96.94 191 PHE A CA 1
ATOM 1586 C C . PHE A 1 191 ? -8.778 4.174 2.083 1.00 96.94 191 PHE A C 1
ATOM 1588 O O . PHE A 1 191 ? -8.094 3.859 1.120 1.00 96.94 191 PHE A O 1
ATOM 1595 N N . PHE A 1 192 ? -10.114 4.228 2.008 1.00 98.06 192 PHE A N 1
ATOM 1596 C CA . PHE A 1 192 ? -10.871 3.892 0.797 1.00 98.06 192 PHE A CA 1
ATOM 1597 C C . PHE A 1 192 ? -10.519 4.799 -0.388 1.00 98.06 192 PHE A C 1
ATOM 1599 O O . PHE A 1 192 ? -10.328 4.301 -1.492 1.00 98.06 192 PHE A O 1
ATOM 1606 N N . ILE A 1 193 ? -10.387 6.111 -0.168 1.00 98.19 193 ILE A N 1
ATOM 1607 C CA . ILE A 1 193 ? -9.931 7.054 -1.201 1.00 98.19 193 ILE A CA 1
ATOM 1608 C C . ILE A 1 193 ? -8.523 6.673 -1.682 1.00 98.19 193 ILE A C 1
ATOM 1610 O O . ILE A 1 193 ? -8.278 6.681 -2.886 1.00 98.19 193 ILE A O 1
ATOM 1614 N N . GLY A 1 194 ? -7.637 6.284 -0.757 1.00 98.00 194 GLY A N 1
ATOM 1615 C CA . GLY A 1 194 ? -6.303 5.768 -1.069 1.00 98.00 194 GLY A CA 1
ATOM 1616 C C . GLY A 1 194 ? -6.340 4.562 -2.012 1.00 98.00 194 GLY A C 1
ATOM 1617 O O . GLY A 1 194 ? -5.704 4.572 -3.064 1.00 98.00 194 GLY A O 1
ATOM 1618 N N . GLU A 1 195 ? -7.165 3.564 -1.690 1.00 98.19 195 GLU A N 1
ATOM 1619 C CA . GLU A 1 195 ? -7.362 2.367 -2.520 1.00 98.19 195 GLU A CA 1
ATOM 1620 C C . GLU A 1 195 ? -7.905 2.694 -3.919 1.00 98.19 195 GLU A C 1
ATOM 1622 O O . GLU A 1 195 ? -7.397 2.189 -4.917 1.00 98.19 195 GLU A O 1
ATOM 1627 N N . ILE A 1 196 ? -8.927 3.554 -4.013 1.00 98.56 196 ILE A N 1
ATOM 1628 C CA . ILE A 1 196 ? -9.504 3.957 -5.304 1.00 98.56 196 ILE A CA 1
ATOM 1629 C C . ILE A 1 196 ? -8.459 4.681 -6.155 1.00 98.56 196 ILE A C 1
ATOM 1631 O O . ILE A 1 196 ? -8.331 4.401 -7.346 1.00 98.56 196 ILE A O 1
ATOM 1635 N N . ALA A 1 197 ? -7.674 5.570 -5.549 1.00 98.50 197 ALA A N 1
ATOM 1636 C CA . ALA A 1 197 ? -6.591 6.250 -6.239 1.00 98.50 197 ALA A CA 1
ATOM 1637 C C . ALA A 1 197 ? -5.512 5.261 -6.722 1.00 98.50 197 ALA A C 1
ATOM 1639 O O . ALA A 1 197 ? -5.063 5.383 -7.857 1.00 98.50 197 ALA A O 1
ATOM 1640 N N . MET A 1 198 ? -5.165 4.225 -5.942 1.00 98.25 198 MET A N 1
ATOM 1641 C CA . MET A 1 198 ? -4.280 3.141 -6.409 1.00 98.25 198 MET A CA 1
ATOM 1642 C C . MET A 1 198 ? -4.854 2.370 -7.599 1.00 98.25 198 MET A C 1
ATOM 1644 O O . MET A 1 198 ? -4.115 2.047 -8.523 1.00 98.25 198 MET A O 1
ATOM 1648 N N . ILE A 1 199 ? -6.160 2.092 -7.625 1.00 98.56 199 ILE A N 1
ATOM 1649 C CA . ILE A 1 199 ? -6.792 1.461 -8.795 1.00 98.56 199 ILE A CA 1
ATOM 1650 C C . ILE A 1 199 ? -6.582 2.336 -10.036 1.00 98.56 199 ILE A C 1
ATOM 1652 O O . ILE A 1 199 ? -6.185 1.822 -11.079 1.00 98.56 199 ILE A O 1
ATOM 1656 N N . PHE A 1 200 ? -6.763 3.656 -9.918 1.00 98.50 200 PHE A N 1
ATOM 1657 C CA . PHE A 1 200 ? -6.484 4.584 -11.016 1.00 98.50 200 PHE A CA 1
ATOM 1658 C C . PHE A 1 200 ? -5.007 4.609 -11.423 1.00 98.50 200 PHE A C 1
ATOM 1660 O O . PHE A 1 200 ? -4.739 4.629 -12.621 1.00 98.50 200 PHE A O 1
ATOM 1667 N N . VAL A 1 201 ? -4.055 4.520 -10.481 1.00 98.25 201 VAL A N 1
ATOM 1668 C CA . VAL A 1 201 ? -2.622 4.351 -10.805 1.00 98.25 201 VAL A CA 1
ATOM 1669 C C . VAL A 1 201 ? -2.434 3.183 -11.772 1.00 98.25 201 VAL A C 1
ATOM 1671 O O . VAL A 1 201 ? -1.847 3.356 -12.835 1.00 98.25 201 VAL A O 1
ATOM 1674 N N . PHE A 1 202 ? -2.971 2.004 -11.447 1.00 98.25 202 PHE A N 1
ATOM 1675 C CA . PHE A 1 202 ? -2.786 0.819 -12.287 1.00 98.25 202 PHE A CA 1
ATOM 1676 C C . PHE A 1 202 ? -3.569 0.865 -13.592 1.00 98.25 202 PHE A C 1
ATOM 1678 O O . PHE A 1 202 ? -3.070 0.366 -14.595 1.00 98.25 202 PHE A O 1
ATOM 1685 N N . LEU A 1 203 ? -4.758 1.473 -13.613 1.00 98.25 203 LEU A N 1
ATOM 1686 C CA . LEU A 1 203 ? -5.503 1.681 -14.856 1.00 98.25 203 LEU A CA 1
ATOM 1687 C C . LEU A 1 203 ? -4.745 2.605 -15.813 1.00 98.25 203 LEU A C 1
ATOM 1689 O O . LEU A 1 203 ? -4.673 2.314 -17.003 1.00 98.25 203 LEU A O 1
ATOM 1693 N N . PHE A 1 204 ? -4.150 3.685 -15.304 1.00 98.12 204 PHE A N 1
ATOM 1694 C CA . PHE A 1 204 ? -3.362 4.599 -16.124 1.00 98.12 204 PHE A CA 1
ATOM 1695 C C . PHE A 1 204 ? -2.037 3.983 -16.575 1.00 98.12 204 PHE A C 1
ATOM 1697 O O . PHE A 1 204 ? -1.688 4.134 -17.739 1.00 98.12 204 PHE A O 1
ATOM 1704 N N . ILE A 1 205 ? -1.342 3.226 -15.720 1.00 96.50 205 ILE A N 1
ATOM 1705 C CA . ILE A 1 205 ? -0.145 2.479 -16.145 1.00 96.50 205 ILE A CA 1
ATOM 1706 C C . ILE A 1 205 ? -0.512 1.414 -17.185 1.00 96.50 205 ILE A C 1
ATOM 1708 O O . ILE A 1 205 ? 0.226 1.229 -18.143 1.00 96.50 205 ILE A O 1
ATOM 1712 N N . LEU A 1 206 ? -1.653 0.734 -17.043 1.00 96.50 206 LEU A N 1
ATOM 1713 C CA . LEU A 1 206 ? -2.131 -0.220 -18.046 1.00 96.50 206 LEU A CA 1
ATOM 1714 C C . LEU A 1 206 ? -2.453 0.467 -19.374 1.00 96.50 206 LEU A C 1
ATOM 1716 O O . LEU A 1 206 ? -2.089 -0.056 -20.421 1.00 96.50 206 LEU A O 1
ATOM 1720 N N . ALA A 1 207 ? -3.099 1.633 -19.342 1.00 95.81 207 ALA A N 1
ATOM 1721 C CA . ALA A 1 207 ? -3.365 2.414 -20.544 1.00 95.81 207 ALA A CA 1
ATOM 1722 C C . ALA A 1 207 ? -2.064 2.865 -21.227 1.00 95.81 207 ALA A C 1
ATOM 1724 O O . ALA A 1 207 ? -1.933 2.678 -22.430 1.00 95.81 207 ALA A O 1
ATOM 1725 N N . ASP A 1 208 ? -1.098 3.388 -20.463 1.00 94.06 208 ASP A N 1
ATOM 1726 C CA . ASP A 1 208 ? 0.236 3.776 -20.948 1.00 94.06 208 ASP A CA 1
ATOM 1727 C C . ASP A 1 208 ? 0.972 2.584 -21.581 1.00 94.06 208 ASP A C 1
ATOM 1729 O O . ASP A 1 208 ? 1.451 2.658 -22.710 1.00 94.06 208 ASP A O 1
ATOM 1733 N N . PHE A 1 209 ? 0.963 1.443 -20.891 1.00 92.25 209 PHE A N 1
ATOM 1734 C CA . PHE A 1 209 ? 1.586 0.203 -21.337 1.00 92.25 209 PHE A CA 1
ATOM 1735 C C . PHE A 1 209 ? 0.968 -0.344 -22.631 1.00 92.25 209 PHE A C 1
ATOM 1737 O O . PHE A 1 209 ? 1.694 -0.685 -23.563 1.00 92.25 209 PHE A O 1
ATOM 1744 N N . LEU A 1 210 ? -0.366 -0.404 -22.723 1.00 92.31 210 LEU A N 1
ATOM 1745 C CA . LEU A 1 210 ? -1.051 -0.844 -23.942 1.00 92.31 210 LEU A CA 1
ATOM 1746 C C . LEU A 1 210 ? -0.827 0.144 -25.092 1.00 92.31 210 LEU A C 1
ATOM 1748 O O . LEU A 1 210 ? -0.639 -0.273 -26.230 1.00 92.31 210 LEU A O 1
ATOM 1752 N N . TYR A 1 211 ? -0.821 1.446 -24.805 1.00 91.50 211 TYR A N 1
ATOM 1753 C CA . TYR A 1 211 ? -0.563 2.476 -25.807 1.00 91.50 211 TYR A CA 1
ATOM 1754 C C . TYR A 1 211 ? 0.830 2.326 -26.435 1.00 91.50 211 TYR A C 1
ATOM 1756 O O . TYR A 1 211 ? 0.972 2.465 -27.652 1.00 91.50 211 TYR A O 1
ATOM 1764 N N . TRP A 1 212 ? 1.833 2.002 -25.613 1.00 85.69 212 TRP A N 1
ATOM 1765 C CA . TRP A 1 212 ? 3.196 1.721 -26.060 1.00 85.69 212 TRP A CA 1
ATOM 1766 C C . TRP A 1 212 ? 3.273 0.444 -26.909 1.00 85.69 212 TRP A C 1
ATOM 1768 O O . TRP A 1 212 ? 3.813 0.486 -28.011 1.00 85.69 212 TRP A O 1
ATOM 1778 N N . GLU A 1 213 ? 2.669 -0.663 -26.459 1.00 86.38 213 GLU A N 1
ATOM 1779 C CA . GLU A 1 213 ? 2.704 -1.941 -27.193 1.00 86.38 213 GLU A CA 1
ATOM 1780 C C . GLU A 1 213 ? 2.035 -1.844 -28.577 1.00 86.38 213 GLU A C 1
ATOM 1782 O O . GLU A 1 213 ? 2.504 -2.431 -29.550 1.00 86.38 213 GLU A O 1
ATOM 1787 N N . PHE A 1 214 ? 0.957 -1.063 -28.699 1.00 87.81 214 PHE A N 1
ATOM 1788 C CA . PHE A 1 214 ? 0.259 -0.862 -29.973 1.00 87.81 214 PHE A CA 1
ATOM 1789 C C . PHE A 1 214 ? 0.864 0.251 -30.850 1.00 87.81 214 PHE A C 1
ATOM 1791 O O . PHE A 1 214 ? 0.232 0.673 -31.818 1.00 87.81 214 PHE A O 1
ATOM 1798 N N . ASN A 1 215 ? 2.101 0.683 -30.561 1.00 73.62 215 ASN A N 1
ATOM 1799 C CA . ASN A 1 215 ? 2.922 1.568 -31.399 1.00 73.62 215 ASN A CA 1
ATOM 1800 C C . ASN A 1 215 ? 2.256 2.900 -31.781 1.00 73.62 215 ASN A C 1
ATOM 1802 O O . ASN A 1 215 ? 2.451 3.410 -32.886 1.00 73.62 215 ASN A O 1
ATOM 1806 N N . LEU A 1 216 ? 1.472 3.489 -30.878 1.00 71.44 216 LEU A N 1
ATOM 1807 C CA . LEU A 1 216 ? 0.804 4.752 -31.183 1.00 71.44 216 LEU A CA 1
ATOM 1808 C C . LEU A 1 216 ? 1.765 5.952 -31.092 1.00 71.44 216 LEU A C 1
ATOM 1810 O O . LEU A 1 216 ? 1.682 6.830 -31.947 1.00 71.44 216 LEU A O 1
ATOM 1814 N N . LEU A 1 217 ? 2.705 5.972 -30.132 1.00 77.44 217 LEU A N 1
ATOM 1815 C CA . LEU A 1 217 ? 3.822 6.931 -30.034 1.00 77.44 217 LEU A CA 1
ATOM 1816 C C . LEU A 1 217 ? 4.989 6.328 -29.228 1.00 77.44 217 LEU A C 1
ATOM 1818 O O . LEU A 1 217 ? 4.780 5.484 -28.360 1.00 77.44 217 LEU A O 1
ATOM 1822 N N . SER A 1 218 ? 6.211 6.817 -29.458 1.00 78.69 218 SER A N 1
ATOM 1823 C CA . SER A 1 218 ? 7.366 6.559 -28.587 1.00 78.69 218 SER A CA 1
ATOM 1824 C C . SER A 1 218 ? 7.410 7.552 -27.419 1.00 78.69 218 SER A C 1
ATOM 1826 O O . SER A 1 218 ? 7.263 8.753 -27.651 1.00 78.69 218 SER A O 1
ATOM 1828 N N . GLY A 1 219 ? 7.703 7.080 -26.205 1.00 82.75 219 GLY A N 1
ATOM 1829 C CA . GLY A 1 219 ? 7.906 7.921 -25.016 1.00 82.75 219 GLY A CA 1
ATOM 1830 C C . GLY A 1 219 ? 6.817 7.769 -23.949 1.00 82.75 219 GLY A C 1
ATOM 1831 O O . GLY A 1 219 ? 5.873 6.998 -24.111 1.00 82.75 219 GLY A O 1
ATOM 1832 N N . TYR A 1 220 ? 6.965 8.505 -22.844 1.00 84.81 220 TYR A N 1
ATOM 1833 C CA . TYR A 1 220 ? 5.980 8.527 -21.756 1.00 84.81 220 TYR A CA 1
ATOM 1834 C C . TYR A 1 220 ? 4.722 9.286 -22.188 1.00 84.81 220 TYR A C 1
ATOM 1836 O O . TYR A 1 220 ? 4.805 10.429 -22.643 1.00 84.81 220 TYR A O 1
ATOM 1844 N N . THR A 1 221 ? 3.544 8.682 -22.018 1.00 93.06 221 THR A N 1
ATOM 1845 C CA . THR A 1 221 ? 2.284 9.326 -22.408 1.00 93.06 221 THR A CA 1
ATOM 1846 C C . THR A 1 221 ? 1.702 10.179 -21.277 1.00 93.06 221 THR A C 1
ATOM 1848 O O . THR A 1 221 ? 2.156 10.153 -20.130 1.00 93.06 221 THR A O 1
ATOM 1851 N N . ILE A 1 222 ? 0.619 10.908 -21.572 1.00 94.50 222 ILE A N 1
ATOM 1852 C CA . ILE A 1 222 ? -0.141 11.644 -20.552 1.00 94.50 222 ILE A CA 1
ATOM 1853 C C . ILE A 1 222 ? -0.669 10.733 -19.425 1.00 94.50 222 ILE A C 1
ATOM 1855 O O . ILE A 1 222 ? -0.816 11.181 -18.286 1.00 94.50 222 ILE A O 1
ATOM 1859 N N . PHE A 1 223 ? -0.904 9.446 -19.709 1.00 96.00 223 PHE A N 1
ATOM 1860 C CA . PHE A 1 223 ? -1.387 8.486 -18.719 1.00 96.00 223 PHE A CA 1
ATOM 1861 C C . PHE A 1 223 ? -0.370 8.255 -17.601 1.00 96.00 223 PHE A C 1
ATOM 1863 O O . PHE A 1 223 ? -0.767 8.182 -16.439 1.00 96.00 223 PHE A O 1
ATOM 1870 N N . TYR A 1 224 ? 0.930 8.245 -17.904 1.00 95.19 224 TYR A N 1
ATOM 1871 C CA . TYR A 1 224 ? 1.968 8.141 -16.879 1.00 95.19 224 TYR A CA 1
ATOM 1872 C C . TYR A 1 224 ? 1.866 9.273 -15.841 1.00 95.19 224 TYR A C 1
ATOM 1874 O O . TYR A 1 224 ? 1.891 9.036 -14.632 1.00 95.19 224 TYR A O 1
ATOM 1882 N N . TYR A 1 225 ? 1.655 10.514 -16.288 1.00 95.69 225 TYR A N 1
ATOM 1883 C CA . TYR A 1 225 ? 1.497 11.657 -15.385 1.00 95.69 225 TYR A CA 1
ATOM 1884 C C . TYR A 1 225 ? 0.214 11.565 -14.548 1.00 95.69 225 TYR A C 1
ATOM 1886 O O . TYR A 1 225 ? 0.237 11.863 -13.352 1.00 95.69 225 TYR A O 1
ATOM 1894 N N . PHE A 1 226 ? -0.895 11.091 -15.129 1.00 97.38 226 PHE A N 1
ATOM 1895 C CA . PHE A 1 226 ? -2.118 10.821 -14.365 1.00 97.38 226 PHE A CA 1
ATOM 1896 C C . PHE A 1 226 ? -1.936 9.702 -13.334 1.00 97.38 226 PHE A C 1
ATOM 1898 O O . PHE A 1 226 ? -2.480 9.801 -12.228 1.00 97.38 226 PHE A O 1
ATOM 1905 N N . ALA A 1 227 ? -1.135 8.680 -13.644 1.00 97.25 227 ALA A N 1
ATOM 1906 C CA . ALA A 1 227 ? -0.759 7.650 -12.684 1.00 97.25 227 ALA A CA 1
ATOM 1907 C C . ALA A 1 227 ? 0.020 8.258 -11.510 1.00 97.25 227 ALA A C 1
ATOM 1909 O O . ALA A 1 227 ? -0.315 8.001 -10.357 1.00 97.25 227 ALA A O 1
ATOM 1910 N N . VAL A 1 228 ? 0.993 9.133 -11.773 1.00 96.44 228 VAL A N 1
ATOM 1911 C CA . VAL A 1 228 ? 1.762 9.813 -10.717 1.00 96.44 228 VAL A CA 1
ATOM 1912 C C . VAL A 1 228 ? 0.868 10.679 -9.825 1.00 96.44 228 VAL A C 1
ATOM 1914 O O . VAL A 1 228 ? 0.943 10.573 -8.600 1.00 96.44 228 VAL A O 1
ATOM 1917 N N . ILE A 1 229 ? -0.022 11.489 -10.409 1.00 97.25 229 ILE A N 1
ATOM 1918 C CA . ILE A 1 229 ? -0.980 12.308 -9.646 1.00 97.25 229 ILE A CA 1
ATOM 1919 C C . ILE A 1 229 ? -1.872 11.414 -8.774 1.00 97.25 229 ILE A C 1
ATOM 1921 O O . ILE A 1 229 ? -2.055 11.688 -7.586 1.00 97.25 229 ILE A O 1
ATOM 1925 N N . SER A 1 230 ? -2.375 10.311 -9.331 1.00 98.06 230 SER A N 1
ATOM 1926 C CA . SER A 1 230 ? -3.181 9.332 -8.591 1.00 98.06 230 SER A CA 1
ATOM 1927 C C . SER A 1 230 ? -2.382 8.683 -7.456 1.00 98.06 230 SER A C 1
ATOM 1929 O O . SER A 1 230 ? -2.914 8.482 -6.368 1.00 98.06 230 SER A O 1
ATOM 1931 N N . GLY A 1 231 ? -1.087 8.429 -7.659 1.00 97.50 231 GLY A N 1
ATOM 1932 C CA . GLY A 1 231 ? -0.179 7.928 -6.628 1.00 97.50 231 GLY A CA 1
ATOM 1933 C C . GLY A 1 231 ? -0.022 8.906 -5.461 1.00 97.50 231 GLY A C 1
ATOM 1934 O O . GLY A 1 231 ? -0.102 8.500 -4.304 1.00 97.50 231 GLY A O 1
ATOM 1935 N N . ILE A 1 232 ? 0.110 10.205 -5.743 1.00 96.94 232 ILE A N 1
ATOM 1936 C CA . ILE A 1 232 ? 0.172 11.255 -4.711 1.00 96.94 232 ILE A CA 1
ATOM 1937 C C . ILE A 1 232 ? -1.144 11.319 -3.922 1.00 96.94 232 ILE A C 1
ATOM 1939 O O . ILE A 1 232 ? -1.133 11.333 -2.688 1.00 96.94 232 ILE A O 1
ATOM 1943 N N . VAL A 1 233 ? -2.289 11.301 -4.615 1.00 97.94 233 VAL A N 1
ATOM 1944 C CA . VAL A 1 233 ? -3.616 11.263 -3.972 1.00 97.94 233 VAL A CA 1
ATOM 1945 C C . VAL A 1 233 ? -3.765 10.011 -3.108 1.00 97.94 233 VAL A C 1
ATOM 1947 O O . VAL A 1 233 ? -4.272 10.094 -1.989 1.00 97.94 233 VAL A O 1
ATOM 1950 N N . SER A 1 234 ? -3.275 8.868 -3.589 1.00 98.19 234 SER A N 1
ATOM 1951 C CA . SER A 1 234 ? -3.281 7.605 -2.856 1.00 98.19 234 SER A CA 1
ATOM 1952 C C . SER A 1 234 ? -2.507 7.692 -1.539 1.00 98.19 234 SER A C 1
ATOM 1954 O O . SER A 1 234 ? -3.056 7.387 -0.477 1.00 98.19 234 SER A O 1
ATOM 1956 N N . ILE A 1 235 ? -1.265 8.190 -1.578 1.00 97.69 235 ILE A N 1
ATOM 1957 C CA . ILE A 1 235 ? -0.430 8.373 -0.382 1.00 97.69 235 ILE A CA 1
ATOM 1958 C C . ILE A 1 235 ? -1.124 9.308 0.618 1.00 97.69 235 ILE A C 1
ATOM 1960 O O . ILE A 1 235 ? -1.169 9.007 1.814 1.00 97.69 235 ILE A O 1
ATOM 1964 N N . GLY A 1 236 ? -1.721 10.403 0.136 1.00 97.19 236 GLY A N 1
ATOM 1965 C CA . GLY A 1 236 ? -2.528 11.308 0.955 1.00 97.19 236 GLY A CA 1
ATOM 1966 C C . GLY A 1 236 ? -3.733 10.611 1.597 1.00 97.19 236 GLY A C 1
ATOM 1967 O O . GLY A 1 236 ? -3.962 10.756 2.799 1.00 97.19 236 GLY A O 1
ATOM 1968 N N . GLY A 1 237 ? -4.465 9.799 0.831 1.00 97.75 237 GLY A N 1
ATOM 1969 C CA . GLY A 1 237 ? -5.585 8.991 1.315 1.00 97.75 237 GLY A CA 1
ATOM 1970 C C . GLY A 1 237 ? -5.166 8.008 2.409 1.00 97.75 237 GLY A C 1
ATOM 1971 O O . GLY A 1 237 ? -5.757 7.995 3.492 1.00 97.75 237 GLY A O 1
ATOM 1972 N N . PHE A 1 238 ? -4.089 7.251 2.191 1.00 97.50 238 PHE A N 1
ATOM 1973 C CA . PHE A 1 238 ? -3.543 6.344 3.200 1.00 97.50 238 PHE A CA 1
ATOM 1974 C C . PHE A 1 238 ? -3.089 7.083 4.456 1.00 97.50 238 PHE A C 1
ATOM 1976 O O . PHE A 1 238 ? -3.435 6.666 5.566 1.00 97.50 238 PHE A O 1
ATOM 1983 N N . PHE A 1 239 ? -2.385 8.208 4.306 1.00 96.62 239 PHE A N 1
ATOM 1984 C CA . PHE A 1 239 ? -1.978 9.036 5.435 1.00 96.62 239 PHE A CA 1
ATOM 1985 C C . PHE A 1 239 ? -3.186 9.497 6.257 1.00 96.62 239 PHE A C 1
ATOM 1987 O O . PHE A 1 239 ? -3.198 9.297 7.471 1.00 96.62 239 PHE A O 1
ATOM 1994 N N . LEU A 1 240 ? -4.229 10.031 5.613 1.00 94.94 240 LEU A N 1
ATOM 1995 C CA . LEU A 1 240 ? -5.478 10.427 6.274 1.00 94.94 240 LEU A CA 1
ATOM 1996 C C . LEU A 1 240 ? -6.195 9.239 6.921 1.00 94.94 240 LEU A C 1
ATOM 1998 O O . LEU A 1 240 ? -6.793 9.384 7.985 1.00 94.94 240 LEU A O 1
ATOM 2002 N N . GLY A 1 241 ? -6.116 8.056 6.311 1.00 94.94 241 GLY A N 1
ATOM 2003 C CA . GLY A 1 241 ? -6.727 6.854 6.861 1.00 94.94 241 GLY A CA 1
ATOM 2004 C C . GLY A 1 241 ? -6.067 6.372 8.152 1.00 94.94 241 GLY A C 1
ATOM 2005 O O . GLY A 1 241 ? -6.729 5.852 9.053 1.00 94.94 241 GLY A O 1
ATOM 2006 N N . ILE A 1 242 ? -4.759 6.592 8.281 1.00 93.38 242 ILE A N 1
ATOM 2007 C CA . ILE A 1 242 ? -3.984 6.207 9.461 1.00 93.38 242 ILE A CA 1
ATOM 2008 C C . ILE A 1 242 ? -3.985 7.333 10.506 1.00 93.38 242 ILE A C 1
ATOM 2010 O O . ILE A 1 242 ? -4.052 7.072 11.718 1.00 93.38 242 ILE A O 1
ATOM 2014 N N . TYR A 1 243 ? -3.869 8.588 10.075 1.00 93.00 243 TYR A N 1
ATOM 2015 C CA . TYR A 1 243 ? -3.792 9.753 10.944 1.00 93.00 243 TYR A CA 1
ATOM 2016 C C . TYR A 1 243 ? -5.170 10.103 11.500 1.00 93.00 243 TYR A C 1
ATOM 2018 O O . TYR A 1 243 ? -6.050 10.604 10.809 1.00 93.00 243 TYR A O 1
ATOM 2026 N N . VAL A 1 244 ? -5.343 9.878 12.800 1.00 83.12 244 VAL A N 1
ATOM 2027 C CA . VAL A 1 244 ? -6.556 10.278 13.507 1.00 83.12 244 VAL A CA 1
ATOM 2028 C C . VAL A 1 244 ? -6.174 11.382 14.492 1.00 83.12 244 VAL A C 1
ATOM 2030 O O . VAL A 1 244 ? -5.362 11.119 15.386 1.00 83.12 244 VAL A O 1
ATOM 2033 N N . PRO A 1 245 ? -6.741 12.595 14.368 1.00 86.62 245 PRO A N 1
ATOM 2034 C CA . PRO A 1 245 ? -6.408 13.698 15.258 1.00 86.62 245 PRO A CA 1
ATOM 2035 C C . PRO A 1 245 ? -6.715 13.352 16.729 1.00 86.62 245 PRO A C 1
ATOM 2037 O O . PRO A 1 245 ? -7.834 12.918 17.026 1.00 86.62 245 PRO A O 1
ATOM 2040 N N . PRO A 1 246 ? -5.787 13.593 17.677 1.00 81.56 246 PRO A N 1
ATOM 2041 C CA . PRO A 1 246 ? -5.988 13.263 19.093 1.00 81.56 246 PRO A CA 1
ATOM 2042 C C . PRO A 1 246 ? -7.237 13.913 19.702 1.00 81.56 246 PRO A C 1
ATOM 2044 O O . PRO A 1 246 ? -7.943 13.292 20.493 1.00 81.56 246 PRO A O 1
ATOM 2047 N N . LYS A 1 247 ? -7.556 15.147 19.281 1.00 85.00 247 LYS A N 1
ATOM 2048 C CA . LYS A 1 247 ? -8.746 15.885 19.736 1.00 85.00 247 LYS A CA 1
ATOM 2049 C C . LYS A 1 247 ? -10.048 15.156 19.382 1.00 85.00 247 LYS A C 1
ATOM 2051 O O . LYS A 1 247 ? -10.933 15.055 20.225 1.00 85.00 247 LYS A O 1
ATOM 2056 N N . LEU A 1 248 ? -10.140 14.616 18.165 1.00 84.38 248 LEU A N 1
ATOM 2057 C CA . LEU A 1 248 ? -11.309 13.868 17.687 1.00 84.38 248 LEU A CA 1
ATOM 2058 C C . LEU A 1 248 ? -11.472 12.539 18.432 1.00 84.38 248 LEU A C 1
ATOM 2060 O O . LEU A 1 248 ? -12.590 12.180 18.792 1.00 84.38 248 LEU A O 1
ATOM 2064 N N . GLN A 1 249 ? -10.368 11.840 18.719 1.00 80.88 249 GLN A N 1
ATOM 2065 C CA . GLN A 1 249 ? -10.410 10.627 19.543 1.00 80.88 249 GLN A CA 1
ATOM 2066 C C . GLN A 1 249 ? -10.919 10.939 20.949 1.00 80.88 249 GLN A C 1
ATOM 2068 O O . GLN A 1 249 ? -11.866 10.311 21.411 1.00 80.88 249 GLN A O 1
ATOM 2073 N N . ALA A 1 250 ? -10.330 11.938 21.610 1.00 80.94 250 ALA A N 1
ATOM 2074 C CA . ALA A 1 250 ? -10.692 12.304 22.975 1.00 80.94 250 ALA A CA 1
ATOM 2075 C C . ALA A 1 250 ? -12.171 12.704 23.101 1.00 80.94 250 ALA A C 1
ATOM 2077 O O . ALA A 1 250 ? -12.833 12.308 24.056 1.00 80.94 250 ALA A O 1
ATOM 2078 N N . GLN A 1 251 ? -12.709 13.452 22.132 1.00 87.31 251 GLN A N 1
ATOM 2079 C CA . GLN A 1 251 ? -14.123 13.841 22.121 1.00 87.31 251 GLN A CA 1
ATOM 2080 C C . GLN A 1 251 ? -15.066 12.639 22.025 1.00 87.31 251 GLN A C 1
ATOM 2082 O O . GLN A 1 251 ? -16.073 12.589 22.725 1.00 87.31 251 GLN A O 1
ATOM 2087 N N . GLU A 1 252 ? -14.758 11.671 21.167 1.00 83.75 252 GLU A N 1
ATOM 2088 C CA . GLU A 1 252 ? -15.631 10.514 20.962 1.00 83.75 252 GLU A CA 1
ATOM 2089 C C . GLU A 1 252 ? -15.505 9.500 22.108 1.00 83.75 252 GLU A C 1
ATOM 2091 O O . GLU A 1 252 ? -16.515 8.935 22.519 1.00 83.75 252 GLU A O 1
ATOM 2096 N N . PHE A 1 253 ? -14.320 9.359 22.718 1.00 78.19 253 PHE A N 1
ATOM 2097 C CA . PHE A 1 253 ? -14.165 8.600 23.964 1.00 78.19 253 PHE A CA 1
ATOM 2098 C C . PHE A 1 253 ? -14.961 9.211 25.121 1.00 78.19 253 PHE A C 1
ATOM 2100 O O . PHE A 1 253 ? -15.598 8.467 25.860 1.00 78.19 253 PHE A O 1
ATOM 2107 N N . ARG A 1 254 ? -14.990 10.546 25.253 1.00 86.62 254 ARG A N 1
ATOM 2108 C CA . ARG A 1 254 ? -15.824 11.222 26.265 1.00 86.62 254 ARG A CA 1
ATOM 2109 C C . ARG A 1 254 ? -17.306 10.921 26.066 1.00 86.62 254 ARG A C 1
ATOM 2111 O O . ARG A 1 254 ? -17.960 10.494 27.006 1.00 86.62 254 ARG A O 1
ATOM 2118 N N . LYS A 1 255 ? -17.811 11.038 24.834 1.00 89.06 255 LYS A N 1
ATOM 2119 C CA . LYS A 1 255 ? -19.212 10.709 24.520 1.00 89.06 255 LYS A CA 1
ATOM 2120 C C . LYS A 1 255 ? -19.549 9.243 24.780 1.00 89.06 255 LYS A C 1
ATOM 2122 O O . LYS A 1 255 ? -20.658 8.939 25.206 1.00 89.06 255 LYS A O 1
ATOM 2127 N N . LEU A 1 256 ? -18.627 8.326 24.480 1.00 83.69 256 LEU A N 1
ATOM 2128 C CA . LEU A 1 256 ? -18.833 6.904 24.745 1.00 83.69 256 LEU A CA 1
ATOM 2129 C C . LEU A 1 256 ? -18.872 6.630 26.253 1.00 83.69 256 LEU A C 1
ATOM 2131 O O . LEU A 1 256 ? -19.770 5.933 26.709 1.00 83.69 256 LEU A O 1
ATOM 2135 N N . ALA A 1 257 ? -17.960 7.232 27.020 1.00 80.69 257 ALA A N 1
ATOM 2136 C CA . ALA A 1 257 ? -17.952 7.136 28.477 1.00 80.69 257 ALA A CA 1
ATOM 2137 C C . ALA A 1 257 ? -19.240 7.708 29.093 1.00 80.69 257 ALA A C 1
ATOM 2139 O O . ALA A 1 257 ? -19.844 7.070 29.948 1.00 80.69 257 ALA A O 1
ATOM 2140 N N . GLU A 1 258 ? -19.713 8.861 28.611 1.00 91.06 258 GLU A N 1
ATOM 2141 C CA . GLU A 1 258 ? -20.991 9.449 29.034 1.00 91.06 258 GLU A CA 1
ATOM 2142 C C . GLU A 1 258 ? -22.175 8.513 28.754 1.00 91.06 258 GLU A C 1
ATOM 2144 O O . GLU A 1 258 ? -23.026 8.335 29.621 1.00 91.06 258 GLU A O 1
ATOM 2149 N N . LYS A 1 259 ? -22.219 7.860 27.583 1.00 89.94 259 LYS A N 1
ATOM 2150 C CA . LYS A 1 259 ? -23.267 6.875 27.262 1.00 89.94 259 LYS A CA 1
ATOM 2151 C C . LYS A 1 259 ? -23.232 5.660 28.183 1.00 89.94 259 LYS A C 1
ATOM 2153 O O . LYS A 1 259 ? -24.282 5.269 28.680 1.00 89.94 259 LYS A O 1
ATOM 2158 N N . MET A 1 260 ? -22.047 5.107 28.439 1.00 83.38 260 MET A N 1
ATOM 2159 C CA . MET A 1 260 ? -21.892 3.955 29.333 1.00 83.38 260 MET A CA 1
ATOM 2160 C C . MET A 1 260 ? -22.325 4.290 30.764 1.00 83.38 260 MET A C 1
ATOM 2162 O O . MET A 1 260 ? -23.027 3.501 31.383 1.00 83.38 260 MET A O 1
ATOM 2166 N N . LEU A 1 261 ? -21.990 5.486 31.262 1.00 88.88 261 LEU A N 1
ATOM 2167 C CA . LEU A 1 261 ? -22.435 5.953 32.581 1.00 88.88 261 LEU A CA 1
ATOM 2168 C C . LEU A 1 261 ? -23.958 6.137 32.662 1.00 88.88 261 LEU A C 1
ATOM 2170 O O . LEU A 1 261 ? -24.554 5.927 33.718 1.00 88.88 261 LEU A O 1
ATOM 2174 N N . VAL A 1 262 ? -24.602 6.556 31.570 1.00 93.19 262 VAL A N 1
ATOM 2175 C CA . VAL A 1 262 ? -26.067 6.679 31.507 1.00 93.19 262 VAL A CA 1
ATOM 2176 C C . VAL A 1 262 ? -26.737 5.304 31.473 1.00 93.19 262 VAL A C 1
ATOM 2178 O O . VAL A 1 262 ? -27.744 5.114 32.152 1.00 93.19 262 VAL A O 1
ATOM 2181 N N . GLU A 1 263 ? -26.189 4.349 30.719 1.00 91.69 263 GLU A N 1
ATOM 2182 C CA . GLU A 1 263 ? -26.681 2.965 30.675 1.00 91.69 263 GLU A CA 1
ATOM 2183 C C . GLU A 1 263 ? -26.525 2.267 32.034 1.00 91.69 263 GLU A C 1
ATOM 2185 O O . GLU A 1 263 ? -27.494 1.704 32.535 1.00 91.69 263 GLU A O 1
ATOM 2190 N N . GLU A 1 264 ? -25.375 2.414 32.696 1.00 91.19 264 GLU A N 1
ATOM 2191 C CA . GLU A 1 264 ? -25.131 1.864 34.036 1.00 91.19 264 GLU A CA 1
ATOM 2192 C C . GLU A 1 264 ? -26.122 2.416 35.073 1.00 91.19 264 GLU A C 1
ATOM 2194 O O . GLU A 1 264 ? -26.762 1.651 35.794 1.00 91.19 264 GLU A O 1
ATOM 2199 N N . LYS A 1 265 ? -26.349 3.738 35.095 1.00 93.12 265 LYS A N 1
ATOM 2200 C CA . LYS A 1 265 ? -27.364 4.348 35.974 1.00 93.12 265 LYS A CA 1
ATOM 2201 C C . LYS A 1 265 ? -28.775 3.850 35.676 1.00 93.12 265 LYS A C 1
ATOM 2203 O O . LYS A 1 265 ? -29.587 3.724 36.591 1.00 93.12 265 LYS A O 1
ATOM 2208 N N . LYS A 1 266 ? -29.092 3.594 34.406 1.00 93.31 266 LYS A N 1
ATOM 2209 C CA . LYS A 1 266 ? -30.400 3.067 34.007 1.00 93.31 266 LYS A CA 1
ATOM 2210 C C . LYS A 1 266 ? -30.595 1.647 34.537 1.00 93.31 266 LYS A C 1
ATOM 2212 O O . LYS A 1 266 ? -31.659 1.355 35.081 1.00 93.31 266 LYS A O 1
ATOM 2217 N N . ASP A 1 267 ? -29.574 0.805 34.441 1.00 90.75 267 ASP A N 1
ATOM 2218 C CA . ASP A 1 267 ? -29.600 -0.558 34.974 1.00 90.75 267 ASP A CA 1
ATOM 2219 C C . ASP A 1 267 ? -29.693 -0.564 36.509 1.00 90.75 267 ASP A C 1
ATOM 2221 O O . ASP A 1 267 ? -30.478 -1.325 37.082 1.00 90.75 267 ASP A O 1
ATOM 2225 N N . GLU A 1 268 ? -28.982 0.346 37.186 1.00 91.06 268 GLU A N 1
ATOM 2226 C CA . GLU A 1 268 ? -29.122 0.555 38.631 1.00 91.06 268 GLU A CA 1
ATOM 2227 C C . GLU A 1 268 ? -30.554 0.955 39.007 1.00 91.06 268 GLU A C 1
ATOM 2229 O O . GLU A 1 268 ? -31.146 0.335 39.893 1.00 91.06 268 GLU A O 1
ATOM 2234 N N . MET A 1 269 ? -31.151 1.929 38.311 1.00 89.12 269 MET A N 1
ATOM 2235 C CA . MET A 1 269 ? -32.533 2.359 38.557 1.00 89.12 269 MET A CA 1
ATOM 2236 C C . MET A 1 269 ? -33.541 1.222 38.355 1.00 89.12 269 MET A C 1
ATOM 2238 O O . MET A 1 269 ? -34.416 1.034 39.199 1.00 89.12 269 MET A O 1
ATOM 2242 N N . ILE A 1 270 ? -33.391 0.425 37.293 1.00 92.88 270 ILE A N 1
ATOM 2243 C CA . ILE A 1 270 ? -34.235 -0.753 37.040 1.00 92.88 270 ILE A CA 1
ATOM 2244 C C . ILE A 1 270 ? -34.080 -1.774 38.175 1.00 92.88 270 ILE A C 1
ATOM 2246 O O . ILE A 1 270 ? -35.068 -2.330 38.658 1.00 92.88 270 ILE A O 1
ATOM 2250 N N . SER A 1 271 ? -32.854 -2.001 38.652 1.00 92.25 271 SER A N 1
ATOM 2251 C CA . SER A 1 271 ? -32.599 -2.927 39.759 1.00 92.25 271 SER A CA 1
ATOM 2252 C C . SER A 1 271 ? -33.235 -2.463 41.078 1.00 92.25 271 SER A C 1
ATOM 2254 O O . SER A 1 271 ? -33.765 -3.286 41.829 1.00 92.25 271 SER A O 1
ATOM 2256 N N . VAL A 1 272 ? -33.233 -1.151 41.347 1.00 90.00 272 VAL A N 1
ATOM 2257 C CA . VAL A 1 272 ? -33.878 -0.548 42.522 1.00 90.00 272 VAL A CA 1
ATOM 2258 C C . VAL A 1 272 ? -35.395 -0.650 42.404 1.00 90.00 272 VAL A C 1
ATOM 2260 O O . VAL A 1 272 ? -36.042 -1.083 43.355 1.00 90.00 272 VAL A O 1
ATOM 2263 N N . GLN A 1 273 ? -35.962 -0.334 41.239 1.00 90.25 273 GLN A N 1
ATOM 2264 C CA . GLN A 1 273 ? -37.402 -0.417 41.006 1.00 90.25 273 GLN A CA 1
ATOM 2265 C C . GLN A 1 273 ? -37.925 -1.853 41.165 1.00 90.25 273 GLN A C 1
ATOM 2267 O O . GLN A 1 273 ? -38.881 -2.078 41.904 1.00 90.25 273 GLN A O 1
ATOM 2272 N N . ASN A 1 274 ? -37.227 -2.842 40.598 1.00 90.38 274 ASN A N 1
ATOM 2273 C CA . ASN A 1 274 ? -37.569 -4.258 40.767 1.00 90.38 274 ASN A CA 1
ATOM 2274 C C . ASN A 1 274 ? -37.506 -4.710 42.238 1.00 90.38 274 ASN A C 1
ATOM 2276 O O . ASN A 1 274 ? -38.306 -5.544 42.665 1.00 90.38 274 ASN A O 1
ATOM 2280 N N . ARG A 1 275 ? -36.580 -4.161 43.041 1.00 87.62 275 ARG A N 1
ATOM 2281 C CA . ARG A 1 275 ? -36.536 -4.426 44.489 1.00 87.62 275 ARG A CA 1
ATOM 2282 C C . ARG A 1 275 ? -37.737 -3.821 45.209 1.00 87.62 275 ARG A C 1
ATOM 2284 O O . ARG A 1 275 ? -38.336 -4.526 46.015 1.00 87.62 275 ARG A O 1
ATOM 2291 N N . VAL A 1 276 ? -38.109 -2.577 44.906 1.00 85.25 276 VAL A N 1
ATOM 2292 C CA . VAL A 1 276 ? -39.276 -1.912 45.516 1.00 85.25 276 VAL A CA 1
ATOM 2293 C C . VAL A 1 276 ? -40.563 -2.684 45.207 1.00 85.25 276 VAL A C 1
ATOM 2295 O O . VAL A 1 276 ? -41.287 -3.054 46.128 1.00 85.25 276 VAL A O 1
ATOM 2298 N N . GLU A 1 277 ? -40.786 -3.057 43.945 1.00 85.88 277 GLU A N 1
ATOM 2299 C CA . GLU A 1 277 ? -41.964 -3.840 43.539 1.00 85.88 277 GLU A CA 1
ATOM 2300 C C . GLU A 1 277 ? -42.003 -5.243 44.172 1.00 85.88 277 GLU A C 1
ATOM 2302 O O . GLU A 1 277 ? -43.077 -5.784 44.450 1.00 85.88 277 GLU A O 1
ATOM 2307 N N . SER A 1 278 ? -40.837 -5.846 44.433 1.00 83.25 278 SER A N 1
ATOM 2308 C CA . SER A 1 278 ? -40.755 -7.146 45.107 1.00 83.25 278 SER A CA 1
ATOM 2309 C C . SER A 1 278 ? -41.089 -7.082 46.603 1.00 83.25 278 SER A C 1
ATOM 2311 O O . SER A 1 278 ? -41.539 -8.085 47.158 1.00 83.25 278 SER A O 1
ATOM 2313 N N . VAL A 1 279 ? -40.893 -5.925 47.249 1.00 79.19 279 VAL A N 1
ATOM 2314 C CA . VAL A 1 279 ? -41.212 -5.705 48.670 1.00 79.19 279 VAL A CA 1
ATOM 2315 C C . VAL A 1 279 ? -42.716 -5.492 48.855 1.00 79.19 279 VAL A C 1
ATOM 2317 O O . VAL A 1 279 ? -43.305 -6.140 49.719 1.00 79.19 279 VAL A O 1
ATOM 2320 N N . ASP A 1 280 ? -43.359 -4.700 47.992 1.00 66.25 280 ASP A N 1
ATOM 2321 C CA . ASP A 1 280 ? -44.803 -4.418 48.083 1.00 66.25 280 ASP A CA 1
ATOM 2322 C C . ASP A 1 280 ? -45.688 -5.660 47.889 1.00 66.25 280 ASP A C 1
ATOM 2324 O O . ASP A 1 280 ? -46.773 -5.759 48.461 1.00 66.25 280 ASP A O 1
ATOM 2328 N N . LYS A 1 281 ? -45.229 -6.659 47.126 1.00 65.75 281 LYS A N 1
ATOM 2329 C CA . LYS A 1 281 ? -46.007 -7.886 46.881 1.00 65.75 281 LYS A CA 1
ATOM 2330 C C . LYS A 1 281 ? -45.872 -8.955 47.963 1.00 65.75 281 LYS A C 1
ATOM 2332 O O . LYS A 1 281 ? -46.653 -9.904 47.945 1.00 65.75 281 LYS A O 1
ATOM 2337 N N . LYS A 1 282 ? -44.885 -8.867 48.866 1.00 56.94 282 LYS A N 1
ATOM 2338 C CA . LYS A 1 282 ? -44.499 -10.024 49.693 1.00 56.94 282 LYS A CA 1
ATOM 2339 C C . LYS A 1 282 ? -44.940 -10.033 51.143 1.00 56.94 282 LYS A C 1
ATOM 2341 O O . LYS A 1 282 ? -44.727 -11.073 51.741 1.00 56.94 282 LYS A O 1
ATOM 2346 N N . ASN A 1 283 ? -45.529 -8.975 51.693 1.00 56.62 283 ASN A N 1
ATOM 2347 C CA . ASN A 1 283 ? -46.295 -8.974 52.949 1.00 56.62 283 ASN A CA 1
ATOM 2348 C C . ASN A 1 283 ? -46.608 -7.515 53.296 1.00 56.62 283 ASN A C 1
ATOM 2350 O O . ASN A 1 283 ? -45.739 -6.807 53.798 1.00 56.62 283 ASN A O 1
ATOM 2354 N N . LEU A 1 284 ? -47.848 -7.080 53.087 1.00 50.59 284 LEU A N 1
ATOM 2355 C CA . LEU A 1 284 ? -48.419 -5.988 53.871 1.00 50.59 284 LEU A CA 1
ATOM 2356 C C . LEU A 1 284 ? -49.045 -6.632 55.114 1.00 50.59 284 LEU A C 1
ATOM 2358 O O . LEU A 1 284 ? -50.180 -7.106 55.040 1.00 50.59 284 LEU A O 1
ATOM 2362 N N . PRO A 1 285 ? -48.337 -6.731 56.256 1.00 49.41 285 PRO A N 1
ATOM 2363 C CA . PRO A 1 285 ? -49.024 -6.982 57.508 1.00 49.41 285 PRO A CA 1
ATOM 2364 C C . PRO A 1 285 ? -49.966 -5.799 57.750 1.00 49.41 285 PRO A C 1
ATOM 2366 O O . PRO A 1 285 ? -49.543 -4.643 57.700 1.00 49.41 285 PRO A O 1
ATOM 2369 N N . LEU A 1 286 ? -51.244 -6.091 57.995 1.00 49.41 286 LEU A N 1
ATOM 2370 C CA . LEU A 1 286 ? -52.215 -5.146 58.546 1.00 49.41 286 LEU A CA 1
ATOM 2371 C C . LEU A 1 286 ? -51.597 -4.504 59.799 1.00 49.41 286 LEU A C 1
ATOM 2373 O O . LEU A 1 286 ? -51.534 -5.125 60.861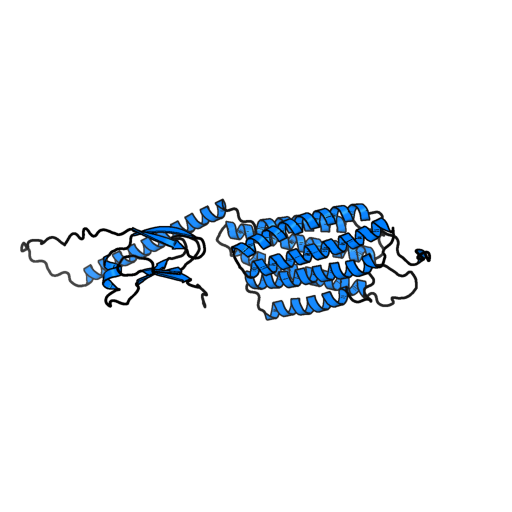 1.00 49.41 286 LEU A O 1
ATOM 2377 N N . PHE A 1 287 ? -51.061 -3.292 59.657 1.00 43.19 287 PHE A N 1
ATOM 2378 C CA . PHE A 1 287 ? -50.354 -2.609 60.733 1.00 43.19 287 PHE A CA 1
ATOM 2379 C C . PHE A 1 287 ? -51.375 -2.063 61.729 1.00 43.19 287 PHE A C 1
ATOM 2381 O O . PHE A 1 287 ? -52.038 -1.056 61.495 1.00 43.19 287 PHE A O 1
ATOM 2388 N N . ASN A 1 288 ? -51.494 -2.761 62.855 1.00 46.09 288 ASN A N 1
ATOM 2389 C CA . ASN A 1 288 ? -52.192 -2.287 64.036 1.00 46.09 288 ASN A CA 1
ATOM 2390 C C . ASN A 1 288 ? -51.286 -1.264 64.746 1.00 46.09 288 ASN A C 1
ATOM 2392 O O . ASN A 1 288 ? -50.126 -1.552 65.049 1.00 46.09 288 ASN A O 1
ATOM 2396 N N . SER A 1 289 ? -51.789 -0.053 64.970 1.00 39.09 289 SER A N 1
ATOM 2397 C CA . SER A 1 289 ? -51.030 1.087 65.486 1.00 39.09 289 SER A CA 1
ATOM 2398 C C . SER A 1 289 ? -50.598 0.877 66.943 1.00 39.09 289 SER A C 1
ATOM 2400 O O . SER A 1 289 ? -51.351 1.162 67.874 1.00 39.09 289 SER A O 1
ATOM 2402 N N . ARG A 1 290 ? -49.364 0.417 67.165 1.00 45.28 290 ARG A N 1
ATOM 2403 C CA . ARG A 1 290 ? -48.658 0.581 68.444 1.00 45.28 290 ARG A CA 1
ATOM 2404 C C . ARG A 1 290 ? -47.252 1.112 68.194 1.00 45.28 290 ARG A C 1
ATOM 2406 O O . ARG A 1 290 ? -46.479 0.543 67.432 1.00 45.28 290 ARG A O 1
ATOM 2413 N N . SER A 1 291 ? -46.963 2.232 68.845 1.00 47.88 291 SER A N 1
ATOM 2414 C CA . SER A 1 291 ? -45.699 2.962 68.846 1.00 47.88 291 SER A CA 1
ATOM 2415 C C . SER A 1 291 ? -44.535 2.076 69.298 1.00 47.88 291 SER A C 1
ATOM 2417 O O . SER A 1 291 ? -44.468 1.695 70.467 1.00 47.88 291 SER A O 1
ATOM 2419 N N . ILE A 1 292 ? -43.606 1.783 68.388 1.00 43.19 292 ILE A N 1
ATOM 2420 C CA . ILE A 1 292 ? -42.328 1.131 68.692 1.00 43.19 292 ILE A CA 1
ATOM 2421 C C . ILE A 1 292 ? -41.212 2.119 68.350 1.00 43.19 292 ILE A C 1
ATOM 2423 O O . ILE A 1 292 ? -41.149 2.645 67.240 1.00 43.19 292 ILE A O 1
ATOM 2427 N N . GLY A 1 293 ? -40.364 2.396 69.342 1.00 44.53 293 GLY A N 1
ATOM 2428 C CA . GLY A 1 293 ? -39.229 3.305 69.242 1.00 44.53 293 GLY A CA 1
ATOM 2429 C C . GLY A 1 293 ? -38.202 2.834 68.215 1.00 44.53 293 GLY A C 1
ATOM 2430 O O . GLY A 1 293 ? -37.671 1.727 68.298 1.00 44.53 293 GLY A O 1
ATOM 2431 N N . LEU A 1 294 ? -37.914 3.707 67.253 1.00 36.41 294 LEU A N 1
ATOM 2432 C CA . LEU A 1 294 ? -36.834 3.557 66.287 1.00 36.41 294 LEU A CA 1
ATOM 2433 C C . LEU A 1 294 ? -35.481 3.685 66.992 1.00 36.41 294 LEU A C 1
ATOM 2435 O O . LEU A 1 294 ? -35.138 4.741 67.521 1.00 36.41 294 LEU A O 1
ATOM 2439 N N . SER A 1 295 ? -34.697 2.611 66.952 1.00 41.38 295 SER A N 1
ATOM 2440 C CA . SER A 1 295 ? -33.263 2.654 67.244 1.00 41.38 295 SER A CA 1
ATOM 2441 C C . SER A 1 295 ? -32.511 3.093 65.977 1.00 41.38 295 SER A C 1
ATOM 2443 O O . SER A 1 295 ? -32.844 2.614 64.890 1.00 41.38 295 SER A O 1
ATOM 2445 N N . PRO A 1 296 ? -31.521 3.997 66.062 1.00 39.41 296 PRO A N 1
ATOM 2446 C CA . PRO A 1 296 ? -30.840 4.523 64.884 1.00 39.41 296 PRO A CA 1
ATOM 2447 C C . PRO A 1 296 ? -29.907 3.482 64.248 1.00 39.41 296 PRO A C 1
ATOM 2449 O O . PRO A 1 296 ? -29.147 2.798 64.931 1.00 39.41 296 PRO A O 1
ATOM 2452 N N . LEU A 1 297 ? -29.941 3.407 62.914 1.00 39.50 297 LEU A N 1
ATOM 2453 C CA . LEU A 1 297 ? -28.973 2.673 62.094 1.00 39.50 297 LEU A CA 1
ATOM 2454 C C . LEU A 1 297 ? -27.536 3.184 62.338 1.00 39.50 297 LEU A C 1
ATOM 2456 O O . LEU A 1 297 ? -27.334 4.397 62.473 1.00 39.50 297 LEU A O 1
ATOM 2460 N N . PRO A 1 298 ? -26.521 2.299 62.347 1.00 39.41 298 PRO A N 1
ATOM 2461 C CA . PRO A 1 298 ? -25.140 2.689 62.593 1.00 39.41 298 PRO A CA 1
ATOM 2462 C C . PRO A 1 298 ? -24.589 3.526 61.429 1.00 39.41 298 PRO A C 1
ATOM 2464 O O . PRO A 1 298 ? -24.484 3.064 60.293 1.00 39.41 298 PRO A O 1
ATOM 2467 N N . LYS A 1 299 ? -24.196 4.769 61.725 1.00 38.88 299 LYS A N 1
ATOM 2468 C CA . LYS A 1 299 ? -23.407 5.622 60.827 1.00 38.88 299 LYS A CA 1
ATOM 2469 C C . LYS A 1 299 ? -22.012 5.013 60.657 1.00 38.88 299 LYS A C 1
ATOM 2471 O O . LYS A 1 299 ? -21.178 5.129 61.549 1.00 38.88 299 LYS A O 1
ATOM 2476 N N . THR A 1 300 ? -21.721 4.398 59.513 1.00 44.28 300 THR A N 1
ATOM 2477 C CA . THR A 1 300 ? -20.350 4.001 59.162 1.00 44.28 300 THR A CA 1
ATOM 2478 C C . THR A 1 300 ? -19.575 5.216 58.646 1.00 44.28 300 THR A C 1
ATOM 2480 O O . THR A 1 300 ? -19.560 5.496 57.449 1.00 44.28 300 THR A O 1
ATOM 2483 N N . THR A 1 301 ? -18.914 5.943 59.544 1.00 45.50 301 THR A N 1
ATOM 2484 C CA . THR A 1 301 ? -17.910 6.980 59.239 1.00 45.50 301 THR A CA 1
ATOM 2485 C C . THR A 1 301 ? -16.559 6.337 58.896 1.00 45.50 301 THR A C 1
ATOM 2487 O O . THR A 1 301 ? -15.557 6.556 59.571 1.00 45.50 301 THR A O 1
ATOM 2490 N N . GLY A 1 302 ? -16.539 5.455 57.894 1.00 54.12 302 GLY A N 1
ATOM 2491 C CA . GLY A 1 302 ? -15.331 4.734 57.496 1.00 54.12 302 GLY A CA 1
ATOM 2492 C C . GLY A 1 302 ? -14.464 5.561 56.550 1.00 54.12 302 GLY A C 1
ATOM 2493 O O . GLY A 1 302 ? -14.863 5.799 55.413 1.00 54.12 302 GLY A O 1
ATOM 2494 N N . GLU A 1 303 ? -13.274 5.962 57.001 1.00 62.34 303 GLU A N 1
ATOM 2495 C CA . GLU A 1 303 ? -12.214 6.526 56.155 1.00 62.34 303 GLU A CA 1
ATOM 2496 C C . GLU A 1 303 ? -11.986 5.666 54.903 1.00 62.34 303 GLU A C 1
ATOM 2498 O O . GLU A 1 303 ? -11.735 4.458 55.006 1.00 62.34 303 GLU A O 1
ATOM 2503 N N . LYS A 1 304 ? -12.033 6.292 53.724 1.00 70.81 304 LYS A N 1
ATOM 2504 C CA . LYS A 1 304 ? -11.674 5.672 52.447 1.00 70.81 304 LYS A CA 1
ATOM 2505 C C . LYS A 1 304 ? -10.208 5.990 52.142 1.00 70.81 304 LYS A C 1
ATOM 2507 O O . LYS A 1 304 ? -9.912 7.129 51.790 1.00 70.81 304 LYS A O 1
ATOM 2512 N N . PRO A 1 305 ? -9.271 5.042 52.288 1.00 79.50 305 PRO A N 1
ATOM 2513 C CA . PRO A 1 305 ? -7.906 5.274 51.844 1.00 79.50 305 PRO A CA 1
ATOM 2514 C C . PRO A 1 305 ? -7.894 5.404 50.313 1.00 79.50 305 PRO A C 1
ATOM 2516 O O . PRO A 1 305 ? -8.371 4.518 49.598 1.00 79.50 305 PRO A O 1
ATOM 2519 N N . ALA A 1 306 ? -7.370 6.522 49.814 1.00 86.69 306 ALA A N 1
ATOM 2520 C CA . ALA A 1 306 ? -7.107 6.712 48.395 1.00 86.69 306 ALA A CA 1
ATOM 2521 C C . ALA A 1 306 ? -5.782 6.028 48.038 1.00 86.69 306 ALA A C 1
ATOM 2523 O O . ALA A 1 306 ? -4.750 6.321 48.643 1.00 86.69 306 ALA A O 1
ATOM 2524 N N . ILE A 1 307 ? -5.801 5.130 47.054 1.00 92.81 307 ILE A N 1
ATOM 2525 C CA . ILE A 1 307 ? -4.589 4.497 46.526 1.00 92.81 307 ILE A CA 1
ATOM 2526 C C . ILE A 1 307 ? -4.251 5.049 45.145 1.00 92.81 307 ILE A C 1
ATOM 2528 O O . ILE A 1 307 ? -5.136 5.280 44.323 1.00 92.81 307 ILE A O 1
ATOM 2532 N N . LEU A 1 308 ? -2.963 5.247 44.871 1.00 94.31 308 LEU A N 1
ATOM 2533 C CA . LEU A 1 308 ? -2.490 5.639 43.547 1.00 94.31 308 LEU A CA 1
ATOM 2534 C C . LEU A 1 308 ? -2.322 4.390 42.677 1.00 94.31 308 LEU A C 1
ATOM 2536 O O . LEU A 1 308 ? -1.384 3.621 42.871 1.00 94.31 308 LEU A O 1
ATOM 2540 N N . ILE A 1 309 ? -3.219 4.192 41.714 1.00 95.56 309 ILE A N 1
ATOM 2541 C CA . ILE A 1 309 ? -3.134 3.082 40.760 1.00 95.56 309 ILE A CA 1
ATOM 2542 C C . ILE A 1 309 ? -2.436 3.575 39.498 1.00 95.56 309 ILE A C 1
ATOM 2544 O O . ILE A 1 309 ? -2.877 4.554 38.899 1.00 95.56 309 ILE A O 1
ATOM 2548 N N . GLN A 1 310 ? -1.387 2.874 39.064 1.00 96.31 310 GLN A N 1
ATOM 2549 C CA . GLN A 1 310 ? -0.661 3.174 37.832 1.00 96.31 310 GLN A CA 1
ATOM 2550 C C . GLN A 1 310 ? -0.868 2.067 36.794 1.00 96.31 310 GLN A C 1
ATOM 2552 O O . GLN A 1 310 ? -0.763 0.883 37.097 1.00 96.31 310 GLN A O 1
ATOM 2557 N N . CYS A 1 311 ? -1.151 2.435 35.546 1.00 95.31 311 CYS A N 1
ATOM 2558 C CA . CYS A 1 311 ? -1.240 1.475 34.454 1.00 95.31 311 CYS A CA 1
ATOM 2559 C C . CYS A 1 311 ? 0.150 0.899 34.131 1.00 95.31 311 CYS A C 1
ATOM 2561 O O . CYS A 1 311 ? 1.050 1.675 33.794 1.00 95.31 311 CYS A O 1
ATOM 2563 N N . PRO A 1 312 ? 0.325 -0.435 34.122 1.00 94.25 312 PRO A N 1
ATOM 2564 C CA . PRO A 1 312 ? 1.620 -1.051 33.831 1.00 94.25 312 PRO A CA 1
ATOM 2565 C C . PRO A 1 312 ? 2.067 -0.865 32.370 1.00 94.25 312 PRO A C 1
ATOM 2567 O O . PRO A 1 312 ? 3.258 -0.927 32.087 1.00 94.25 312 PRO A O 1
ATOM 2570 N N . SER A 1 313 ? 1.142 -0.626 31.431 1.00 92.06 313 SER A N 1
ATOM 2571 C CA . SER A 1 313 ? 1.464 -0.504 30.000 1.00 92.06 313 SER A CA 1
ATOM 2572 C C . SER A 1 313 ? 1.846 0.909 29.566 1.00 92.06 313 SER A C 1
ATOM 2574 O O . SER A 1 313 ? 2.677 1.065 28.676 1.00 92.06 313 SER A O 1
ATOM 2576 N N . CYS A 1 314 ? 1.222 1.944 30.137 1.00 94.81 314 CYS A N 1
ATOM 2577 C CA . CYS A 1 314 ? 1.414 3.329 29.684 1.00 94.81 314 CYS A CA 1
ATOM 2578 C C . CYS A 1 314 ? 1.751 4.326 30.792 1.00 94.81 314 CYS A C 1
ATOM 2580 O O . CYS A 1 314 ? 1.858 5.513 30.503 1.00 94.81 314 CYS A O 1
ATOM 2582 N N . LEU A 1 315 ? 1.896 3.872 32.041 1.00 92.88 315 LEU A N 1
ATOM 2583 C CA . LEU A 1 315 ? 2.326 4.671 33.195 1.00 92.88 315 LEU A CA 1
ATOM 2584 C C . LEU A 1 315 ? 1.382 5.811 33.631 1.00 92.88 315 LEU A C 1
ATOM 2586 O O . LEU A 1 315 ? 1.689 6.499 34.606 1.00 92.88 315 LEU A O 1
ATOM 2590 N N . ASN A 1 316 ? 0.220 5.978 32.986 1.00 91.75 316 ASN A N 1
ATOM 2591 C CA . ASN A 1 316 ? -0.854 6.855 33.470 1.00 91.75 316 ASN A CA 1
ATOM 2592 C C . ASN A 1 316 ? -1.364 6.373 34.832 1.00 91.75 316 ASN A C 1
ATOM 2594 O O . ASN A 1 316 ? -1.398 5.168 35.080 1.00 91.75 316 ASN A O 1
ATOM 2598 N N . HIS A 1 317 ? -1.802 7.294 35.686 1.00 94.88 317 HIS A N 1
ATOM 2599 C CA . HIS A 1 317 ? -2.226 6.982 37.047 1.00 94.88 317 HIS A CA 1
ATOM 2600 C C . HIS A 1 317 ? -3.509 7.717 37.452 1.00 94.88 317 HIS A C 1
ATOM 2602 O O . HIS A 1 317 ? -3.847 8.751 36.880 1.00 94.88 317 HIS A O 1
ATOM 2608 N N . LEU A 1 318 ? -4.216 7.167 38.440 1.00 94.88 318 LEU A N 1
ATOM 2609 C CA . LEU A 1 318 ? -5.413 7.746 39.052 1.00 94.88 318 LEU A CA 1
ATOM 2610 C C . LEU A 1 318 ? -5.426 7.420 40.550 1.00 94.88 318 LEU A C 1
ATOM 2612 O O . LEU A 1 318 ? -5.074 6.307 40.944 1.00 94.88 318 LEU A O 1
ATOM 2616 N N . TYR A 1 319 ? -5.874 8.367 41.374 1.00 92.19 319 TYR A N 1
ATOM 2617 C CA . TYR A 1 319 ? -6.225 8.086 42.764 1.00 92.19 319 TYR A CA 1
ATOM 2618 C C . TYR A 1 319 ? -7.597 7.412 42.820 1.00 92.19 319 TYR A C 1
ATOM 2620 O O . TYR A 1 319 ? -8.596 7.991 42.396 1.00 92.19 319 TYR A O 1
ATOM 2628 N N . TYR A 1 320 ? -7.637 6.181 43.321 1.00 90.06 320 TYR A N 1
ATOM 2629 C CA . TYR A 1 320 ? -8.851 5.383 43.429 1.00 90.06 320 TYR A CA 1
ATOM 2630 C C . TYR A 1 320 ? -9.171 5.119 44.902 1.00 90.06 320 TYR A C 1
ATOM 2632 O O . TYR A 1 320 ? -8.343 4.595 45.648 1.00 90.06 320 TYR A O 1
ATOM 2640 N N . GLU A 1 321 ? -10.370 5.504 45.333 1.00 90.94 321 GLU A N 1
ATOM 2641 C CA . GLU A 1 321 ? -10.839 5.284 46.701 1.00 90.94 321 GLU A CA 1
ATOM 2642 C C . GLU A 1 321 ? -11.463 3.896 46.836 1.00 90.94 321 GLU A C 1
ATOM 2644 O O . GLU A 1 321 ? -12.484 3.601 46.213 1.00 90.94 321 GLU A O 1
ATOM 2649 N N . ILE A 1 322 ? -10.882 3.047 47.689 1.00 87.56 322 ILE A N 1
ATOM 2650 C CA . ILE A 1 322 ? -11.396 1.693 47.925 1.00 87.56 322 ILE A CA 1
ATOM 2651 C C . ILE A 1 322 ? -12.017 1.615 49.321 1.00 87.56 322 ILE A C 1
ATOM 2653 O O . ILE A 1 322 ? -11.333 1.889 50.311 1.00 87.56 322 ILE A O 1
ATOM 2657 N N . PRO A 1 323 ? -13.288 1.191 49.447 1.00 86.56 323 PRO A N 1
ATOM 2658 C CA . PRO A 1 323 ? -13.901 0.968 50.751 1.00 86.56 323 PRO A CA 1
ATOM 2659 C C . PRO A 1 323 ? -13.132 -0.087 51.559 1.00 86.56 323 PRO A C 1
ATOM 2661 O O . PRO A 1 323 ? -12.927 -1.206 51.079 1.00 86.56 323 PRO A O 1
ATOM 2664 N N . LYS A 1 324 ? -12.765 0.229 52.813 1.00 84.88 324 LYS A N 1
ATOM 2665 C CA . LYS A 1 324 ? -12.035 -0.712 53.688 1.00 84.88 324 LYS A CA 1
ATOM 2666 C C . LYS A 1 324 ? -12.764 -2.051 53.861 1.00 84.88 324 LYS A C 1
ATOM 2668 O O . LYS A 1 324 ? -12.123 -3.100 53.915 1.00 84.88 324 LYS A O 1
ATOM 2673 N N . SER A 1 325 ? -14.096 -2.020 53.857 1.00 83.50 325 SER A N 1
ATOM 2674 C CA . SER A 1 325 ? -14.955 -3.204 53.943 1.00 83.50 325 SER A CA 1
ATOM 2675 C C . SER A 1 325 ? -14.724 -4.209 52.810 1.00 83.50 325 SER A C 1
ATOM 2677 O O . SER A 1 325 ? -14.803 -5.412 53.043 1.00 83.50 325 SER A O 1
ATOM 2679 N N . LEU A 1 326 ? -14.391 -3.746 51.601 1.00 82.38 326 LEU A N 1
ATOM 2680 C CA . LEU A 1 326 ? -14.220 -4.601 50.423 1.00 82.38 326 LEU A CA 1
ATOM 2681 C C . LEU A 1 326 ? -12.925 -5.423 50.511 1.00 82.38 326 LEU A C 1
ATOM 2683 O O . LEU A 1 326 ? -12.910 -6.600 50.149 1.00 82.38 326 LEU A O 1
ATOM 2687 N N . ILE A 1 327 ? -11.859 -4.824 51.053 1.00 82.31 327 ILE A N 1
ATOM 2688 C CA . ILE A 1 327 ? -10.583 -5.514 51.281 1.00 82.31 327 ILE A CA 1
ATOM 2689 C C . ILE A 1 327 ? -10.693 -6.466 52.474 1.00 82.31 327 ILE A C 1
ATOM 2691 O O . ILE A 1 327 ? -10.308 -7.629 52.367 1.00 82.31 327 ILE A O 1
ATOM 2695 N N . GLN A 1 328 ? -11.271 -6.007 53.588 1.00 80.75 328 GLN A N 1
ATOM 2696 C CA . GLN A 1 328 ? -11.394 -6.812 54.807 1.00 80.75 328 GLN A CA 1
ATOM 2697 C C . GLN A 1 328 ? -12.298 -8.039 54.624 1.00 80.75 328 GLN A C 1
ATOM 2699 O O . GLN A 1 328 ? -11.982 -9.104 55.145 1.00 80.75 328 GLN A O 1
ATOM 2704 N N . ALA A 1 329 ? -13.381 -7.928 53.847 1.00 72.12 329 ALA A N 1
ATOM 2705 C CA . ALA A 1 329 ? -14.285 -9.050 53.594 1.00 72.12 329 ALA A CA 1
ATOM 2706 C C . ALA A 1 329 ? -13.659 -10.152 52.724 1.00 72.12 329 ALA A C 1
ATOM 2708 O O . ALA A 1 329 ? -14.035 -11.314 52.854 1.00 72.12 329 ALA A O 1
ATOM 2709 N N . ARG A 1 330 ? -12.725 -9.803 51.831 1.00 71.88 330 ARG A N 1
ATOM 2710 C CA . ARG A 1 330 ? -12.099 -10.757 50.899 1.00 71.88 330 ARG A CA 1
ATOM 2711 C C . ARG A 1 330 ? -10.789 -11.331 51.415 1.00 71.88 330 ARG A C 1
ATOM 2713 O O . ARG A 1 330 ? -10.464 -12.467 51.101 1.00 71.88 330 ARG A O 1
ATOM 2720 N N . ALA A 1 331 ? -10.060 -10.581 52.231 1.00 69.44 331 ALA A N 1
ATOM 2721 C CA . ALA A 1 331 ? -8.801 -11.026 52.804 1.00 69.44 331 ALA A CA 1
ATOM 2722 C C . ALA A 1 331 ? -9.016 -11.842 54.093 1.00 69.44 331 ALA A C 1
ATOM 2724 O O . ALA A 1 331 ? -8.370 -11.555 55.096 1.00 69.44 331 ALA A O 1
ATOM 2725 N N . GLN A 1 332 ? -9.921 -12.830 54.113 1.00 64.50 332 GLN A N 1
ATOM 2726 C CA . GLN A 1 332 ? -10.230 -13.603 55.331 1.00 64.50 332 GLN A CA 1
ATOM 2727 C C . GLN A 1 332 ? -9.051 -14.482 55.795 1.00 64.50 332 GLN A C 1
ATOM 2729 O O . GLN A 1 332 ? -8.836 -14.606 56.999 1.00 64.50 332 GLN A O 1
ATOM 2734 N N . ASN A 1 333 ? -8.184 -14.954 54.887 1.00 59.53 333 ASN A N 1
ATOM 2735 C CA . ASN A 1 333 ? -6.939 -15.649 55.242 1.00 59.53 333 ASN A CA 1
ATOM 2736 C C . ASN A 1 333 ? -5.709 -14.746 55.054 1.00 59.53 333 ASN A C 1
ATOM 2738 O O . ASN A 1 333 ? -5.661 -13.908 54.153 1.00 59.53 333 ASN A O 1
ATOM 2742 N N . GLN A 1 334 ? -4.701 -14.884 55.927 1.00 54.53 334 GLN A N 1
ATOM 2743 C CA . GLN A 1 334 ? -3.519 -13.997 56.002 1.00 54.53 334 GLN A CA 1
ATOM 2744 C C . GLN A 1 334 ? -2.640 -13.965 54.736 1.00 54.53 334 GLN A C 1
ATOM 2746 O O . GLN A 1 334 ? -1.702 -13.175 54.680 1.00 54.53 334 GLN A O 1
ATOM 2751 N N . LYS A 1 335 ? -2.942 -14.784 53.721 1.00 61.03 335 LYS A N 1
ATOM 2752 C CA . LYS A 1 335 ? -2.167 -14.909 52.478 1.00 61.03 335 LYS A CA 1
ATOM 2753 C C . LYS A 1 335 ? -2.886 -14.405 51.219 1.00 61.03 335 LYS A C 1
ATOM 2755 O O . LYS A 1 335 ? -2.276 -14.422 50.154 1.00 61.03 335 LYS A O 1
ATOM 2760 N N . ASP A 1 336 ? -4.128 -13.931 51.319 1.00 75.62 336 ASP A N 1
ATOM 2761 C CA . ASP A 1 336 ? -4.933 -13.647 50.126 1.00 75.62 336 ASP A CA 1
ATOM 2762 C C . ASP A 1 336 ? -4.776 -12.193 49.650 1.00 75.62 336 ASP A C 1
ATOM 2764 O O . ASP A 1 336 ? -5.069 -11.238 50.376 1.00 75.62 336 ASP A O 1
ATOM 2768 N N . LEU A 1 337 ? -4.312 -12.033 48.406 1.00 88.56 337 LEU A N 1
ATOM 2769 C CA . LEU A 1 337 ? -4.328 -10.766 47.673 1.00 88.56 337 LEU A CA 1
ATOM 2770 C C . LEU A 1 337 ? -5.740 -10.490 47.151 1.00 88.56 337 LEU A C 1
ATOM 2772 O O . LEU A 1 337 ? -6.403 -11.377 46.615 1.00 88.56 337 LEU A O 1
ATOM 2776 N N . VAL A 1 338 ? -6.179 -9.237 47.229 1.00 91.38 338 VAL A N 1
ATOM 2777 C CA . VAL A 1 338 ? -7.449 -8.802 46.643 1.00 91.38 338 VAL A CA 1
ATOM 2778 C C . VAL A 1 338 ? -7.193 -8.313 45.225 1.00 91.38 338 VAL A C 1
ATOM 2780 O O . VAL A 1 338 ? -6.503 -7.317 45.019 1.00 91.38 338 VAL A O 1
ATOM 2783 N N . SER A 1 339 ? -7.767 -8.998 44.237 1.00 92.06 339 SER A N 1
ATOM 2784 C CA . SER A 1 339 ? -7.726 -8.554 42.844 1.00 92.06 339 SER A CA 1
ATOM 2785 C C . SER A 1 339 ? -8.848 -7.556 42.552 1.00 92.06 339 SER A C 1
ATOM 2787 O O . SER A 1 339 ? -10.027 -7.856 42.779 1.00 92.06 339 SER A O 1
ATOM 2789 N N . ILE A 1 340 ? -8.497 -6.405 41.987 1.00 92.88 340 ILE A N 1
ATOM 2790 C CA . ILE A 1 340 ? -9.437 -5.405 41.474 1.00 92.88 340 ILE A CA 1
ATOM 2791 C C . ILE A 1 340 ? -9.249 -5.286 39.969 1.00 92.88 340 ILE A C 1
ATOM 2793 O O . ILE A 1 340 ? -8.147 -5.033 39.488 1.00 92.88 340 ILE A O 1
ATOM 2797 N N . LYS A 1 341 ? -10.339 -5.463 39.221 1.00 94.00 341 LYS A N 1
ATOM 2798 C CA . LYS A 1 341 ? -10.352 -5.252 37.774 1.00 94.00 341 LYS A CA 1
ATOM 2799 C C . LYS A 1 341 ? -10.488 -3.767 37.477 1.00 94.00 341 LYS A C 1
ATOM 2801 O O . LYS A 1 341 ? -11.488 -3.158 37.838 1.00 94.00 341 LYS A O 1
ATOM 2806 N N . ILE A 1 342 ? -9.500 -3.221 36.779 1.00 94.88 342 ILE A N 1
ATOM 2807 C CA . ILE A 1 342 ? -9.524 -1.867 36.241 1.00 94.88 342 ILE A CA 1
ATOM 2808 C C . ILE A 1 342 ? -10.076 -1.941 34.813 1.00 94.88 342 ILE A C 1
ATOM 2810 O O . ILE A 1 342 ? -9.437 -2.539 33.932 1.00 94.88 342 ILE A O 1
ATOM 2814 N N . PRO A 1 343 ? -11.286 -1.409 34.565 1.00 92.88 343 PRO A N 1
ATOM 2815 C CA . PRO A 1 343 ? -11.866 -1.403 33.233 1.00 92.88 343 PRO A CA 1
ATOM 2816 C C . PRO A 1 343 ? -11.166 -0.378 32.334 1.00 92.88 343 PRO A C 1
ATOM 2818 O O . PRO A 1 343 ? -10.567 0.598 32.797 1.00 92.88 343 PRO A O 1
ATOM 2821 N N . VAL A 1 344 ? -11.280 -0.601 31.024 1.00 88.75 344 VAL A N 1
ATOM 2822 C CA . VAL A 1 344 ? -10.860 0.366 30.004 1.00 88.75 344 VAL A CA 1
ATOM 2823 C C . VAL A 1 344 ? -11.574 1.697 30.254 1.00 88.75 344 VAL A C 1
ATOM 2825 O O . VAL A 1 344 ? -12.780 1.721 30.481 1.00 88.75 344 VAL A O 1
ATOM 2828 N N . GLY A 1 345 ? -10.832 2.801 30.207 1.00 87.44 345 GLY A N 1
ATOM 2829 C CA . GLY A 1 345 ? -11.364 4.154 30.368 1.00 87.44 345 GLY A CA 1
ATOM 2830 C C . GLY A 1 345 ? -11.289 4.717 31.788 1.00 87.44 345 GLY A C 1
ATOM 2831 O O . GLY A 1 345 ? -11.340 5.935 31.920 1.00 87.44 345 GLY A O 1
ATOM 2832 N N . LEU A 1 346 ? -11.087 3.892 32.829 1.00 89.56 346 LEU A N 1
ATOM 2833 C CA . LEU A 1 346 ? -10.929 4.416 34.195 1.00 89.56 346 LEU A CA 1
ATOM 2834 C C . LEU A 1 346 ? -9.622 5.212 34.343 1.00 89.56 346 LEU A C 1
ATOM 2836 O O . LEU A 1 346 ? -9.621 6.314 34.875 1.00 89.56 346 LEU A O 1
ATOM 2840 N N . ILE A 1 347 ? -8.510 4.654 33.848 1.00 91.88 347 ILE A N 1
ATOM 2841 C CA . ILE A 1 347 ? -7.176 5.288 33.885 1.00 91.88 347 ILE A CA 1
ATOM 2842 C C . ILE A 1 347 ? -6.665 5.572 32.468 1.00 91.88 347 ILE A C 1
ATOM 2844 O O . ILE A 1 347 ? -6.092 6.623 32.183 1.00 91.88 347 ILE A O 1
ATOM 2848 N N . CYS A 1 348 ? -6.825 4.603 31.567 1.00 92.06 348 CYS A N 1
ATOM 2849 C CA . CYS A 1 348 ? -6.357 4.668 30.185 1.00 92.06 348 CYS A CA 1
ATOM 2850 C C . CYS A 1 348 ? -7.081 3.612 29.329 1.00 92.06 348 CYS A C 1
ATOM 2852 O O . CYS A 1 348 ? -8.027 2.973 29.786 1.00 92.06 348 CYS A O 1
ATOM 2854 N N . ASN A 1 349 ? -6.606 3.383 28.103 1.00 89.81 349 ASN A N 1
ATOM 2855 C CA . ASN A 1 349 ? -7.207 2.437 27.156 1.00 89.81 349 ASN A CA 1
ATOM 2856 C C . ASN A 1 349 ? -6.846 0.954 27.402 1.00 89.81 349 ASN A C 1
ATOM 2858 O O . ASN A 1 349 ? -7.095 0.120 26.537 1.00 89.81 349 ASN A O 1
ATOM 2862 N N . HIS A 1 350 ? -6.256 0.614 28.549 1.00 90.31 350 HIS A N 1
ATOM 2863 C CA . HIS A 1 350 ? -5.872 -0.755 28.903 1.00 90.31 350 HIS A CA 1
ATOM 2864 C C . HIS A 1 350 ? -6.760 -1.285 30.033 1.00 90.31 350 HIS A C 1
ATOM 2866 O O . HIS A 1 350 ? -7.070 -0.541 30.962 1.00 90.31 350 HIS A O 1
ATOM 2872 N N . SER A 1 351 ? -7.127 -2.571 29.983 1.00 94.06 351 SER A N 1
ATOM 2873 C CA . SER A 1 351 ? -7.739 -3.274 31.117 1.00 94.06 351 SER A CA 1
ATOM 2874 C C . SER A 1 351 ? -6.706 -4.164 31.793 1.00 94.06 351 SER A C 1
ATOM 2876 O O . SER A 1 351 ? -5.942 -4.863 31.129 1.00 94.06 351 SER A O 1
ATOM 2878 N N . PHE A 1 352 ? -6.664 -4.124 33.119 1.00 95.81 352 PHE A N 1
ATOM 2879 C CA . PHE A 1 352 ? -5.717 -4.899 33.910 1.00 95.81 352 PHE A CA 1
ATOM 2880 C C . PHE A 1 352 ? -6.283 -5.186 35.301 1.00 95.81 352 PHE A C 1
ATOM 2882 O O . PHE A 1 352 ? -7.202 -4.515 35.773 1.00 95.81 352 PHE A O 1
ATOM 2889 N N . LEU A 1 353 ? -5.747 -6.212 35.948 1.00 96.19 353 LEU A N 1
ATOM 2890 C CA . LEU A 1 353 ? -5.982 -6.534 37.347 1.00 96.19 353 LEU A CA 1
ATOM 2891 C C . LEU A 1 353 ? -4.893 -5.890 38.199 1.00 96.19 353 LEU A C 1
ATOM 2893 O O . LEU A 1 353 ? -3.711 -5.950 37.860 1.00 96.19 353 LEU A O 1
ATOM 2897 N N . VAL A 1 354 ? -5.302 -5.306 39.318 1.00 96.38 354 VAL A N 1
ATOM 2898 C CA . VAL A 1 354 ? -4.420 -4.814 40.378 1.00 96.38 354 VAL A CA 1
ATOM 2899 C C . VAL A 1 354 ? -4.570 -5.748 41.567 1.00 96.38 354 VAL A C 1
ATOM 2901 O O . VAL A 1 354 ? -5.694 -5.992 42.005 1.00 96.38 354 VAL A O 1
ATOM 2904 N N . TYR A 1 355 ? -3.461 -6.259 42.091 1.00 94.19 355 TYR A N 1
ATOM 2905 C CA . TYR A 1 355 ? -3.455 -7.085 43.295 1.00 94.19 355 TYR A CA 1
ATOM 2906 C C . TYR A 1 355 ? -3.021 -6.247 44.490 1.00 94.19 355 TYR A C 1
ATOM 2908 O O . TYR A 1 355 ? -1.897 -5.739 44.536 1.00 94.19 355 TYR A O 1
ATOM 2916 N N . LEU A 1 356 ? -3.927 -6.106 45.450 1.00 93.81 356 LEU A N 1
ATOM 2917 C CA . LEU A 1 356 ? -3.733 -5.345 46.677 1.00 93.81 356 LEU A CA 1
ATOM 2918 C C . LEU A 1 356 ? -3.557 -6.284 47.862 1.00 93.81 356 LEU A C 1
ATOM 2920 O O . LEU A 1 356 ? -4.191 -7.338 47.931 1.00 93.81 356 LEU A O 1
ATOM 2924 N N . ASP A 1 357 ? -2.736 -5.874 48.818 1.00 91.12 357 ASP A N 1
ATOM 2925 C CA . ASP A 1 357 ? -2.702 -6.505 50.132 1.00 91.12 357 ASP A CA 1
ATOM 2926 C C . ASP A 1 357 ? -3.684 -5.849 51.124 1.00 91.12 357 ASP A C 1
ATOM 2928 O O . ASP A 1 357 ? -4.417 -4.908 50.807 1.00 91.12 357 ASP A O 1
ATOM 2932 N N . ARG A 1 358 ? -3.686 -6.346 52.365 1.00 87.31 358 ARG A N 1
ATOM 2933 C CA . ARG A 1 358 ? -4.522 -5.833 53.464 1.00 87.31 358 ARG A CA 1
ATOM 2934 C C . ARG A 1 358 ? -4.191 -4.395 53.885 1.00 87.31 358 ARG A C 1
ATOM 2936 O O . ARG A 1 358 ? -5.030 -3.744 54.500 1.00 87.31 358 ARG A O 1
ATOM 2943 N N . ASN A 1 359 ? -2.999 -3.910 53.546 1.00 89.44 359 ASN A N 1
ATOM 2944 C CA . ASN A 1 359 ? -2.510 -2.572 53.863 1.00 89.44 359 ASN A CA 1
ATOM 2945 C C . ASN A 1 359 ? -2.714 -1.603 52.689 1.00 89.44 359 ASN A C 1
ATOM 2947 O O . ASN A 1 359 ? -2.075 -0.553 52.654 1.00 89.44 359 ASN A O 1
ATOM 2951 N N . PHE A 1 360 ? -3.582 -1.942 51.725 1.00 90.06 360 PHE A N 1
ATOM 295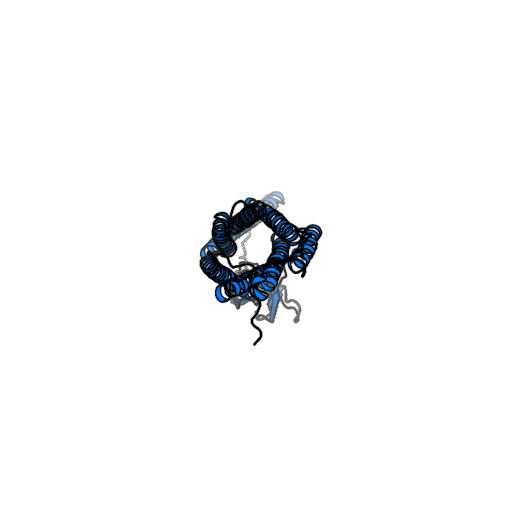2 C CA . PHE A 1 360 ? -3.858 -1.129 50.534 1.00 90.06 360 PHE A CA 1
ATOM 2953 C C . PHE A 1 360 ? -2.615 -0.890 49.660 1.00 90.06 360 PHE A C 1
ATOM 2955 O O . PHE A 1 360 ? -2.607 -0.001 48.811 1.00 90.06 360 PHE A O 1
ATOM 2962 N N . SER A 1 361 ? -1.563 -1.691 49.839 1.00 91.19 361 SER A N 1
ATOM 2963 C CA . SER A 1 361 ? -0.345 -1.601 49.043 1.00 91.19 361 SER A CA 1
ATOM 2964 C C . SER A 1 361 ? -0.477 -2.474 47.801 1.00 91.19 361 SER A C 1
ATOM 2966 O O . SER A 1 361 ? -0.871 -3.642 47.873 1.00 91.19 361 SER A O 1
ATOM 2968 N N . ILE A 1 362 ? -0.137 -1.905 46.645 1.00 94.62 362 ILE A N 1
ATOM 2969 C CA . ILE A 1 362 ? -0.140 -2.627 45.372 1.00 94.62 362 ILE A CA 1
ATOM 2970 C C . ILE A 1 362 ? 1.041 -3.595 45.350 1.00 94.62 362 ILE A C 1
ATOM 2972 O O . ILE A 1 362 ? 2.187 -3.194 45.542 1.00 94.62 362 ILE A O 1
ATOM 2976 N N . ARG A 1 363 ? 0.760 -4.879 45.116 1.00 95.38 363 ARG A N 1
ATOM 2977 C CA . ARG A 1 363 ? 1.773 -5.944 45.062 1.00 95.38 363 ARG A CA 1
ATOM 2978 C C . ARG A 1 363 ? 2.150 -6.321 43.641 1.00 95.38 363 ARG A C 1
ATOM 2980 O O . ARG A 1 363 ? 3.324 -6.545 43.366 1.00 95.38 363 ARG A O 1
ATOM 2987 N N . SER A 1 364 ? 1.177 -6.378 42.741 1.00 95.44 364 SER A N 1
ATOM 2988 C CA . SER A 1 364 ? 1.418 -6.697 41.336 1.00 95.44 364 SER A CA 1
ATOM 2989 C C . SER A 1 364 ? 0.281 -6.216 40.440 1.00 95.44 364 SER A C 1
ATOM 2991 O O . SER A 1 364 ? -0.813 -5.871 40.899 1.00 95.44 364 SER A O 1
ATOM 2993 N N . TYR A 1 365 ? 0.560 -6.218 39.140 1.00 96.25 365 TYR A N 1
ATOM 2994 C CA . TYR A 1 365 ? -0.404 -5.982 38.077 1.00 96.25 365 TYR A CA 1
ATOM 2995 C C . TYR A 1 365 ? -0.439 -7.207 37.163 1.00 96.25 365 TYR A C 1
ATOM 2997 O O . TYR A 1 365 ? 0.594 -7.840 36.945 1.00 96.25 365 TYR A O 1
ATOM 3005 N N . SER A 1 366 ? -1.600 -7.522 36.595 1.00 95.50 366 SER A N 1
ATOM 3006 C CA . SER A 1 366 ? -1.720 -8.511 35.521 1.00 95.50 366 SER A CA 1
ATOM 3007 C C . SER A 1 366 ? -2.556 -7.939 34.388 1.00 95.50 366 SER A C 1
ATOM 3009 O O . SER A 1 366 ? -3.642 -7.407 34.618 1.00 95.50 366 SER A O 1
ATOM 3011 N N . MET A 1 367 ? -2.039 -8.004 33.164 1.00 93.88 367 MET A N 1
ATOM 3012 C CA . MET A 1 367 ? -2.791 -7.572 31.992 1.00 93.88 367 MET A CA 1
ATOM 3013 C C . MET A 1 367 ? -3.922 -8.558 31.737 1.00 93.88 367 MET A C 1
ATOM 3015 O O . MET A 1 367 ? -3.705 -9.767 31.718 1.00 93.88 367 MET A O 1
ATOM 3019 N N . ILE A 1 368 ? -5.133 -8.036 31.549 1.00 89.12 368 ILE A N 1
ATOM 3020 C CA . ILE A 1 368 ? -6.227 -8.862 31.056 1.00 89.12 368 ILE A CA 1
ATOM 3021 C C . ILE A 1 368 ? -6.140 -8.783 29.541 1.00 89.12 368 ILE A C 1
ATOM 3023 O O . ILE A 1 368 ? -6.579 -7.796 28.946 1.00 89.12 368 ILE A O 1
ATOM 3027 N N . ASP A 1 369 ? -5.578 -9.819 28.929 1.00 75.44 369 ASP A N 1
ATOM 3028 C CA . ASP A 1 369 ? -5.751 -10.029 27.501 1.00 75.44 369 ASP A CA 1
ATOM 3029 C C . ASP A 1 369 ? -7.226 -10.358 27.280 1.00 75.44 369 ASP A C 1
ATOM 3031 O O . ASP A 1 369 ? -7.691 -11.479 27.478 1.00 75.44 369 ASP A O 1
ATOM 3035 N N . LEU A 1 370 ? -7.999 -9.335 26.911 1.00 60.75 370 LEU A N 1
ATOM 3036 C CA . LEU A 1 370 ? -9.331 -9.500 26.341 1.00 60.75 370 LEU A CA 1
ATOM 3037 C C . LEU A 1 370 ? -9.181 -10.084 24.925 1.00 60.75 370 LEU A C 1
ATOM 3039 O O . LEU A 1 370 ? -9.631 -9.490 23.948 1.00 60.75 370 LEU A O 1
ATOM 3043 N N . GLU A 1 371 ? -8.535 -11.244 24.789 1.00 44.38 371 GLU A N 1
ATOM 3044 C CA . GLU A 1 371 ? -8.768 -12.120 23.646 1.00 44.38 371 GLU A CA 1
ATOM 3045 C C . GLU A 1 371 ? -10.175 -12.695 23.821 1.00 44.38 371 GLU A C 1
ATOM 3047 O O . GLU A 1 371 ? -10.388 -13.782 24.359 1.00 44.38 371 GLU A O 1
ATOM 3052 N N . ASN A 1 372 ? -11.174 -11.913 23.414 1.00 44.56 372 ASN A N 1
ATOM 3053 C CA . ASN A 1 372 ? -12.536 -12.399 23.283 1.00 44.56 372 ASN A CA 1
ATOM 3054 C C . ASN A 1 372 ? -12.556 -13.492 22.205 1.00 44.56 372 ASN A C 1
ATOM 3056 O O . ASN A 1 372 ? -12.634 -13.208 21.012 1.00 44.56 372 ASN A O 1
ATOM 3060 N N . LYS A 1 373 ? -12.527 -14.751 22.651 1.00 38.47 373 LYS A N 1
ATOM 3061 C CA . LYS A 1 373 ? -13.270 -15.834 22.008 1.00 38.47 373 LYS A CA 1
ATOM 3062 C C . LYS A 1 373 ? -14.758 -15.534 22.201 1.00 38.47 373 LYS A C 1
ATOM 3064 O O . LYS A 1 373 ? -15.324 -15.852 23.244 1.00 38.47 373 LYS A O 1
ATOM 3069 N N . GLY A 1 374 ? -15.339 -14.865 21.213 1.00 40.09 374 GLY A N 1
ATOM 3070 C CA . GLY A 1 374 ? -16.774 -14.714 21.002 1.00 40.09 374 GLY A CA 1
ATOM 3071 C C . GLY A 1 374 ? -17.049 -14.918 19.529 1.00 40.09 374 GLY A C 1
ATOM 3072 O O . GLY A 1 374 ? -16.490 -14.117 18.748 1.00 40.09 374 GLY A O 1
#

Radius of gyration: 32.43 Å; chains: 1; bounding box: 92×35×103 Å

Secondary structure (DSSP, 8-state):
-PPP-GGGBPBPPTTHHHHHHHHHHHHHHHHHHHHHHHHHHHHH--HHHHHHHHHHHHHHHHHHHHHHHHHHHHHHSB--HHHHHHHHHHHHHHHHHHHHHHHHHHHHHT--HHHHHHHHHHHHHHHHHHHSTTS-SS-BSSS--SS-HHHHHHHHHHHHHHHHHHHHHHHHHHHHHH--SHHHHHHHHHHHHHHHHHHHHHHHHHHHHHHHHTTS-SS--HHHHHHHHHHHHHHHHHHHHH---HHHHHHHHHHHHHHHHHHHHHHHHHHHHHHHHHHHTT----------PPPPPP-------EEEEE-TTT--EEEEE--HHHHHHH--STTPPEEEEE-TTTSSS--EEEEE-TTS-EEEEEE-------

pLDDT: mean 87.29, std 15.7, range [36.41, 98.56]